Protein AF-A0A812M7E2-F1 (afdb_monomer_lite)

Sequence (331 aa):
MSLHLSHVETQNEASLGILTPNSAGDFRTLPTSAWYRLYQRFKPTLLSQSLPHMSNAGNVPHADFDACDFRILPTNAWHCLYQRFKPTLLSQSLPSTSTAGNVQVNVPNADFQACDFRTLPASAWRRLHQAFPEASPHERVPAAPPSFPLRPAPHELEERRESEEETEEETDDEVEQHAHPELGLRRSSQPTDPWRPLLHWLCLVIEDRLKAPLPPAQERQVRGLLPTGGLVSEKLSVNDLSDGRLLCALMVSVRPDLLPKANAVSLGRVAQFLKACAALGISKVSLFTPPDLLPEPSNPTAVLRCLQALAAVLQVSNGWTGPRLEGASRK

pLDDT: mean 70.96, std 23.47, range [29.8, 98.62]

Structure (mmCIF, N/CA/C/O backbone):
data_AF-A0A812M7E2-F1
#
_entry.id   AF-A0A812M7E2-F1
#
loop_
_atom_site.group_PDB
_atom_site.id
_atom_site.type_symbol
_atom_site.label_atom_id
_atom_site.label_alt_id
_atom_site.label_comp_id
_atom_site.label_asym_id
_atom_site.label_entity_id
_atom_site.label_seq_id
_atom_site.pdbx_PDB_ins_code
_atom_site.Cartn_x
_atom_site.Cartn_y
_atom_site.Cartn_z
_atom_site.occupancy
_atom_site.B_iso_or_equiv
_atom_site.auth_seq_id
_atom_site.auth_comp_id
_atom_site.auth_asym_id
_atom_site.auth_atom_id
_atom_site.pdbx_PDB_model_num
ATOM 1 N N . MET A 1 1 ? 38.598 21.344 -62.970 1.00 42.09 1 MET A N 1
ATOM 2 C CA . MET A 1 1 ? 39.170 21.559 -61.626 1.00 42.09 1 MET A CA 1
ATOM 3 C C . MET A 1 1 ? 38.070 21.294 -60.614 1.00 42.09 1 MET A C 1
ATOM 5 O O . MET A 1 1 ? 37.303 22.194 -60.312 1.00 42.09 1 MET A O 1
ATOM 9 N N . SER A 1 2 ? 37.948 20.043 -60.173 1.00 36.25 2 SER A N 1
ATOM 10 C CA . SER A 1 2 ? 36.967 19.611 -59.173 1.00 36.25 2 SER A CA 1
ATOM 11 C C . SER A 1 2 ? 37.742 18.896 -58.077 1.00 36.25 2 SER A C 1
ATOM 13 O O . SER A 1 2 ? 38.392 17.890 -58.351 1.00 36.25 2 SER A O 1
ATOM 15 N N . LEU A 1 3 ? 37.741 19.461 -56.872 1.00 47.97 3 LEU A N 1
ATOM 16 C CA . LEU A 1 3 ? 38.408 18.886 -55.708 1.00 47.97 3 LEU A CA 1
ATOM 17 C C . LEU A 1 3 ? 37.413 17.992 -54.963 1.00 47.97 3 LEU A C 1
ATOM 19 O O . LEU A 1 3 ? 36.396 18.460 -54.460 1.00 47.97 3 LEU A O 1
ATOM 23 N N . HIS A 1 4 ? 37.718 16.697 -54.932 1.00 43.69 4 HIS A N 1
ATOM 24 C CA . HIS A 1 4 ? 37.130 15.710 -54.032 1.00 43.69 4 HIS A CA 1
ATOM 25 C C . HIS A 1 4 ? 37.759 15.886 -52.641 1.00 43.69 4 HIS A C 1
ATOM 27 O O . HIS A 1 4 ? 38.969 15.721 -52.498 1.00 43.69 4 HIS A O 1
ATOM 33 N N . LEU A 1 5 ? 36.949 16.195 -51.625 1.00 44.00 5 LEU A N 1
ATOM 34 C CA . LEU A 1 5 ? 37.323 16.038 -50.219 1.00 44.00 5 LEU A CA 1
ATOM 35 C C . LEU A 1 5 ? 36.564 14.839 -49.646 1.00 44.00 5 LEU A C 1
ATOM 37 O O . LEU A 1 5 ? 35.366 14.905 -49.387 1.00 44.00 5 LEU A O 1
ATOM 41 N N . SER A 1 6 ? 37.284 13.739 -49.464 1.00 43.94 6 SER A N 1
ATOM 42 C CA . SER A 1 6 ? 36.871 12.570 -48.694 1.00 43.94 6 SER A CA 1
ATOM 43 C C . SER A 1 6 ? 37.058 12.845 -47.200 1.00 43.94 6 SER A C 1
ATOM 45 O O . SER A 1 6 ? 38.180 13.077 -46.749 1.00 43.94 6 SER A O 1
ATOM 47 N N . HIS A 1 7 ? 35.963 12.818 -46.441 1.00 38.47 7 HIS A N 1
ATOM 48 C CA . HIS A 1 7 ? 35.969 12.848 -44.981 1.00 38.47 7 HIS A CA 1
ATOM 49 C C . HIS A 1 7 ? 36.179 11.414 -44.469 1.00 38.47 7 HIS A C 1
ATOM 51 O O . HIS A 1 7 ? 35.391 10.524 -44.782 1.00 38.47 7 HIS A O 1
ATOM 57 N N . VAL A 1 8 ? 37.273 11.186 -43.741 1.00 43.38 8 VAL A N 1
ATOM 58 C CA . VAL A 1 8 ? 37.574 9.934 -43.036 1.00 43.38 8 VAL A CA 1
ATOM 59 C C . VAL A 1 8 ? 37.269 10.171 -41.564 1.00 43.38 8 VAL A C 1
ATOM 61 O O . VAL A 1 8 ? 37.912 10.996 -40.920 1.00 43.38 8 VAL A O 1
ATOM 64 N N . GLU A 1 9 ? 36.271 9.461 -41.054 1.00 33.59 9 GLU A N 1
ATOM 65 C CA . GLU A 1 9 ? 35.850 9.486 -39.658 1.00 33.59 9 GLU A CA 1
ATOM 66 C C . GLU A 1 9 ? 36.476 8.277 -38.947 1.00 33.59 9 GLU A C 1
ATOM 68 O O . GLU A 1 9 ? 36.073 7.133 -39.152 1.00 33.59 9 GLU A O 1
ATOM 73 N N . THR A 1 10 ? 37.524 8.514 -38.155 1.00 38.28 10 THR A N 1
ATOM 74 C CA . THR A 1 10 ? 38.133 7.503 -37.279 1.00 38.28 10 THR A CA 1
ATOM 75 C C . THR A 1 10 ? 37.586 7.637 -35.863 1.00 38.28 10 THR A C 1
ATOM 77 O O . THR A 1 10 ? 37.855 8.619 -35.173 1.00 38.28 10 THR A O 1
ATOM 80 N N . GLN A 1 11 ? 36.837 6.618 -35.440 1.00 38.38 11 GLN A N 1
ATOM 81 C CA . GLN A 1 11 ? 36.498 6.327 -34.047 1.00 38.38 11 GLN A CA 1
ATOM 82 C C . GLN A 1 11 ? 37.700 5.765 -33.263 1.00 38.38 11 GLN A C 1
ATOM 84 O O . GLN A 1 11 ? 38.613 5.183 -33.844 1.00 38.38 11 GLN A O 1
ATOM 89 N N . ASN A 1 12 ? 37.559 5.834 -31.933 1.00 36.25 12 ASN A N 1
ATOM 90 C CA . ASN A 1 12 ? 38.292 5.159 -30.851 1.00 36.25 12 ASN A CA 1
ATOM 91 C C . ASN A 1 12 ? 39.515 5.865 -30.251 1.00 36.25 12 ASN A C 1
ATOM 93 O O . ASN A 1 12 ? 40.652 5.527 -30.555 1.00 36.25 12 ASN A O 1
ATOM 97 N N . GLU A 1 13 ? 39.258 6.662 -29.209 1.00 29.80 13 GLU A N 1
ATOM 98 C CA . GLU A 1 13 ? 40.088 6.633 -28.002 1.00 29.80 13 GLU A CA 1
ATOM 99 C C . GLU A 1 13 ? 39.208 6.471 -26.754 1.00 29.80 13 GLU A C 1
ATOM 101 O O . GLU A 1 13 ? 38.321 7.273 -26.458 1.00 29.80 13 GLU A O 1
ATOM 106 N N . ALA A 1 14 ? 39.447 5.379 -26.029 1.00 33.00 14 ALA A N 1
ATOM 107 C CA . ALA A 1 14 ? 38.869 5.109 -24.726 1.00 33.00 14 ALA A CA 1
ATOM 108 C C . ALA A 1 14 ? 39.622 5.930 -23.671 1.00 33.00 14 ALA A C 1
ATOM 110 O O . ALA A 1 14 ? 40.741 5.593 -23.284 1.00 33.00 14 ALA A O 1
ATOM 111 N N . SER A 1 15 ? 38.995 6.999 -23.182 1.00 32.19 15 SER A N 1
ATOM 112 C CA . SER A 1 15 ? 39.504 7.792 -22.063 1.00 32.19 15 SER A CA 1
ATOM 113 C C . SER A 1 15 ? 39.553 6.958 -20.779 1.00 32.19 15 SER A C 1
ATOM 115 O O . SER A 1 15 ? 38.545 6.747 -20.101 1.00 32.19 15 SER A O 1
ATOM 117 N N . LEU A 1 16 ? 40.754 6.502 -20.418 1.00 33.97 16 LEU A N 1
ATOM 118 C CA . LEU A 1 16 ? 41.087 6.032 -19.076 1.00 33.97 16 LEU A CA 1
ATOM 119 C C . LEU A 1 16 ? 40.966 7.210 -18.100 1.00 33.97 16 LEU A C 1
ATOM 121 O O . LEU A 1 16 ? 41.860 8.046 -17.984 1.00 33.97 16 LEU A O 1
ATOM 125 N N . GLY A 1 17 ? 39.837 7.278 -17.395 1.00 34.56 17 GLY A N 1
ATOM 126 C CA . GLY A 1 17 ? 39.627 8.222 -16.303 1.00 34.56 17 GLY A CA 1
ATOM 127 C C . GLY A 1 17 ? 40.612 7.964 -15.164 1.00 34.56 17 GLY A C 1
ATOM 128 O O . GLY A 1 17 ? 40.446 7.025 -14.384 1.00 34.56 17 GLY A O 1
ATOM 129 N N . ILE A 1 18 ? 41.635 8.810 -15.067 1.00 34.47 18 ILE A N 1
ATOM 130 C CA . ILE A 1 18 ? 42.515 8.918 -13.903 1.00 34.47 18 ILE A CA 1
ATOM 131 C C . ILE A 1 18 ? 41.656 9.389 -12.722 1.00 34.47 18 ILE A C 1
ATOM 133 O O . ILE A 1 18 ? 41.058 10.464 -12.764 1.00 34.47 18 ILE A O 1
ATOM 137 N N . LEU A 1 19 ? 41.578 8.570 -11.669 1.00 35.12 19 LEU A N 1
ATOM 138 C CA . LEU A 1 19 ? 40.920 8.923 -10.411 1.00 35.12 19 LEU A CA 1
ATOM 139 C C . LEU A 1 19 ? 41.613 10.154 -9.816 1.00 35.12 19 LEU A C 1
ATOM 141 O O . LEU A 1 19 ? 42.790 10.104 -9.459 1.00 35.12 19 LEU A O 1
ATOM 145 N N . THR A 1 20 ? 40.885 11.262 -9.699 1.00 35.22 20 THR A N 1
ATOM 146 C CA . THR A 1 20 ? 41.383 12.442 -8.995 1.00 35.22 20 THR A CA 1
ATOM 147 C C . THR A 1 20 ? 41.458 12.144 -7.487 1.00 35.22 20 THR A C 1
ATOM 149 O O . THR A 1 20 ? 40.574 11.490 -6.927 1.00 35.22 20 THR A O 1
ATOM 152 N N . PRO A 1 21 ? 42.504 12.605 -6.778 1.00 35.72 21 PRO A N 1
ATOM 153 C CA . PRO A 1 21 ? 42.782 12.206 -5.392 1.00 35.72 21 PRO A CA 1
ATOM 154 C C . PRO A 1 21 ? 41.802 12.749 -4.329 1.00 35.72 21 PRO A C 1
ATOM 156 O O . PRO A 1 21 ? 42.011 12.504 -3.140 1.00 35.72 21 PRO A O 1
ATOM 159 N N . ASN A 1 22 ? 40.723 13.434 -4.729 1.00 37.19 22 ASN A N 1
ATOM 160 C CA . ASN A 1 22 ? 39.750 14.061 -3.824 1.00 37.19 22 ASN A CA 1
ATOM 161 C C . ASN A 1 22 ? 38.440 13.270 -3.633 1.00 37.19 22 ASN A C 1
ATOM 163 O O . ASN A 1 22 ? 37.588 13.690 -2.855 1.00 37.19 22 ASN A O 1
ATOM 167 N N . SER A 1 23 ? 38.280 12.105 -4.266 1.00 43.53 23 SER A N 1
ATOM 168 C CA . SER A 1 23 ? 37.087 11.247 -4.136 1.00 43.53 23 SER A CA 1
ATOM 169 C C . SER A 1 23 ? 37.250 10.144 -3.081 1.00 43.53 23 SER A C 1
ATOM 171 O O . SER A 1 23 ? 36.901 8.991 -3.316 1.00 43.53 23 SER A O 1
ATOM 173 N N . ALA A 1 24 ? 37.810 10.455 -1.911 1.00 42.97 24 ALA A N 1
ATOM 174 C CA . ALA A 1 24 ? 37.866 9.500 -0.802 1.00 42.97 24 ALA A CA 1
ATOM 175 C C . ALA A 1 24 ? 36.554 9.549 0.003 1.00 42.97 24 ALA A C 1
ATOM 177 O O . ALA A 1 24 ? 36.528 10.039 1.129 1.00 42.97 24 ALA A O 1
ATOM 178 N N . GLY A 1 25 ? 35.451 9.106 -0.605 1.00 50.78 25 GLY A N 1
ATOM 179 C CA . GLY A 1 25 ? 34.112 9.169 -0.019 1.00 50.78 25 GLY A CA 1
ATOM 180 C C . GLY A 1 25 ? 33.317 7.893 -0.275 1.00 50.78 25 GLY A C 1
ATOM 181 O O . GLY A 1 25 ? 33.297 7.418 -1.398 1.00 50.78 25 GLY A O 1
ATOM 182 N N . ASP A 1 26 ? 32.707 7.375 0.795 1.00 54.00 26 ASP A N 1
ATOM 183 C CA . ASP A 1 26 ? 31.630 6.372 0.881 1.00 54.00 26 ASP A CA 1
ATOM 184 C C . ASP A 1 26 ? 31.613 5.237 -0.172 1.00 54.00 26 ASP A C 1
ATOM 186 O O . ASP A 1 26 ? 31.327 5.441 -1.345 1.00 54.00 26 ASP A O 1
ATOM 190 N N . PHE A 1 27 ? 31.762 3.982 0.271 1.00 51.59 27 PHE A N 1
ATOM 191 C CA . PHE A 1 27 ? 31.599 2.785 -0.574 1.00 51.59 27 PHE A CA 1
ATOM 192 C C . PHE A 1 27 ? 30.285 2.754 -1.368 1.00 51.59 27 PHE A C 1
ATOM 194 O O . PHE A 1 27 ? 30.199 2.078 -2.392 1.00 51.59 27 PHE A O 1
ATOM 201 N N . ARG A 1 28 ? 29.251 3.463 -0.903 1.00 52.81 28 ARG A N 1
ATOM 202 C CA . ARG A 1 28 ? 27.956 3.559 -1.585 1.00 52.81 28 ARG A CA 1
ATOM 203 C C . ARG A 1 28 ? 28.005 4.384 -2.867 1.00 52.81 28 ARG A C 1
ATOM 205 O O . ARG A 1 28 ? 27.116 4.207 -3.695 1.00 52.81 28 ARG A O 1
ATOM 212 N N . THR A 1 29 ? 29.000 5.255 -3.028 1.00 59.00 29 THR A N 1
ATOM 213 C CA . THR A 1 29 ? 29.169 6.105 -4.216 1.00 59.00 29 THR A CA 1
ATOM 214 C C . THR A 1 29 ? 30.170 5.525 -5.213 1.00 59.00 29 THR A C 1
ATOM 216 O O . THR A 1 29 ? 30.349 6.090 -6.292 1.00 59.00 29 THR A O 1
ATOM 219 N N . LEU A 1 30 ? 30.798 4.383 -4.895 1.00 61.72 30 LEU A N 1
ATOM 220 C CA . LEU A 1 30 ? 31.668 3.700 -5.842 1.00 61.72 30 LEU A CA 1
ATOM 221 C C . LEU A 1 30 ? 30.859 3.258 -7.070 1.00 61.72 30 LEU A C 1
ATOM 223 O O . LEU A 1 30 ? 29.831 2.591 -6.919 1.00 61.72 30 LEU A O 1
ATOM 227 N N . PRO A 1 31 ? 31.331 3.562 -8.290 1.00 69.94 31 PRO A N 1
ATOM 228 C CA . PRO A 1 31 ? 30.729 3.010 -9.491 1.00 69.94 31 PRO A CA 1
ATOM 229 C C . PRO A 1 31 ? 30.859 1.480 -9.489 1.00 69.94 31 PRO A C 1
ATOM 231 O O . PRO A 1 31 ? 31.849 0.921 -9.004 1.00 69.94 31 PRO A O 1
ATOM 234 N N . THR A 1 32 ? 29.872 0.798 -10.073 1.00 63.97 32 THR A N 1
ATOM 235 C CA . THR A 1 32 ? 29.747 -0.672 -10.085 1.00 63.97 32 THR A CA 1
ATOM 236 C C . THR A 1 32 ? 31.025 -1.383 -10.544 1.00 63.97 32 THR A C 1
ATOM 238 O O . THR A 1 32 ? 31.377 -2.432 -10.012 1.00 63.97 32 THR A O 1
ATOM 241 N N . SER A 1 33 ? 31.775 -0.799 -11.482 1.00 61.16 33 SER A N 1
ATOM 242 C CA . SER A 1 33 ? 33.041 -1.349 -11.983 1.00 61.16 33 SER A CA 1
ATOM 243 C C . SER A 1 33 ? 34.177 -1.316 -10.950 1.00 61.16 33 SER A C 1
ATOM 245 O O . SER A 1 33 ? 34.919 -2.291 -10.825 1.00 61.16 33 SER A O 1
ATOM 247 N N . ALA A 1 34 ? 34.308 -0.232 -10.178 1.00 68.44 34 ALA A N 1
ATOM 248 C CA . ALA A 1 34 ? 35.281 -0.135 -9.087 1.00 68.44 34 ALA A CA 1
ATOM 249 C C . ALA A 1 34 ? 34.933 -1.114 -7.958 1.00 68.44 34 ALA A C 1
ATOM 251 O O . ALA A 1 34 ? 35.814 -1.769 -7.398 1.00 68.44 34 ALA A O 1
ATOM 252 N N . TRP A 1 35 ? 33.636 -1.272 -7.689 1.00 76.25 35 TRP A N 1
ATOM 253 C CA . TRP A 1 35 ? 33.133 -2.248 -6.732 1.00 76.25 35 TRP A CA 1
ATOM 254 C C . TRP A 1 35 ? 33.410 -3.689 -7.171 1.00 76.25 35 TRP A C 1
ATOM 256 O O . TRP A 1 35 ? 33.935 -4.476 -6.390 1.00 76.25 35 TRP A O 1
ATOM 266 N N . TYR A 1 36 ? 33.144 -4.029 -8.435 1.00 66.31 36 TYR A N 1
ATOM 267 C CA . TYR A 1 36 ? 33.399 -5.365 -8.980 1.00 66.31 36 TYR A CA 1
ATOM 268 C C . TYR A 1 36 ? 34.883 -5.747 -8.905 1.00 66.31 36 TYR A C 1
ATOM 270 O O . TYR A 1 36 ? 35.215 -6.874 -8.546 1.00 66.31 36 TYR A O 1
ATOM 278 N N . ARG A 1 37 ? 35.793 -4.797 -9.162 1.00 68.69 37 ARG A N 1
ATOM 279 C CA . ARG A 1 37 ? 37.242 -5.009 -9.000 1.00 68.69 37 ARG A CA 1
ATOM 280 C C . ARG A 1 37 ? 37.629 -5.285 -7.547 1.00 68.69 37 ARG A C 1
ATOM 282 O O . ARG A 1 37 ? 38.443 -6.170 -7.296 1.00 68.69 37 ARG A O 1
ATOM 289 N N . LEU A 1 38 ? 37.039 -4.558 -6.594 1.00 69.44 38 LEU A N 1
ATOM 290 C CA . LEU A 1 38 ? 37.227 -4.827 -5.166 1.00 69.44 38 LEU A CA 1
ATOM 291 C C . LEU A 1 38 ? 36.689 -6.215 -4.801 1.00 69.44 38 LEU A C 1
ATOM 293 O O . LEU A 1 38 ? 37.421 -7.008 -4.220 1.00 69.44 38 LEU A O 1
ATOM 297 N N . TYR A 1 39 ? 35.460 -6.540 -5.204 1.00 70.44 39 TYR A N 1
ATOM 298 C CA . TYR A 1 39 ? 34.824 -7.836 -4.962 1.00 70.44 39 TYR A CA 1
ATOM 299 C C . TYR A 1 39 ? 35.659 -9.008 -5.491 1.00 70.44 39 TYR A C 1
ATOM 301 O O . TYR A 1 39 ? 35.960 -9.935 -4.741 1.00 70.44 39 TYR A O 1
ATOM 309 N N . GLN A 1 40 ? 36.101 -8.942 -6.750 1.00 70.50 40 GLN A N 1
ATOM 310 C CA . GLN A 1 40 ? 36.924 -9.985 -7.369 1.00 70.50 40 GLN A CA 1
ATOM 311 C C . GLN A 1 40 ? 38.250 -10.200 -6.635 1.00 70.50 40 GLN A C 1
ATOM 313 O O . GLN A 1 40 ? 38.748 -11.320 -6.573 1.00 70.50 40 GLN A O 1
ATOM 318 N N . ARG A 1 41 ? 38.793 -9.154 -6.003 1.00 65.88 41 ARG A N 1
ATOM 319 C CA . ARG A 1 41 ? 40.002 -9.260 -5.180 1.00 65.88 41 ARG A CA 1
ATOM 320 C C . ARG A 1 41 ? 39.758 -9.995 -3.855 1.00 65.88 41 ARG A C 1
ATOM 322 O O . ARG A 1 41 ? 40.680 -10.612 -3.334 1.00 65.88 41 ARG A O 1
ATOM 329 N N . PHE A 1 42 ? 38.536 -9.959 -3.319 1.00 65.88 42 PHE A N 1
ATOM 330 C CA . PHE A 1 42 ? 38.161 -10.649 -2.075 1.00 65.88 42 PHE A CA 1
ATOM 331 C C . PHE A 1 42 ? 37.542 -12.035 -2.299 1.00 65.88 42 PHE A C 1
ATOM 333 O O . PHE A 1 42 ? 37.593 -12.869 -1.392 1.00 65.88 42 PHE A O 1
ATOM 340 N N . LYS A 1 43 ? 36.998 -12.307 -3.494 1.00 65.94 43 LYS A N 1
ATOM 341 C CA . LYS A 1 43 ? 36.338 -13.573 -3.849 1.00 65.94 43 LYS A CA 1
ATOM 342 C C . LYS A 1 43 ? 37.184 -14.823 -3.522 1.00 65.94 43 LYS A C 1
ATOM 344 O O . LYS A 1 43 ? 36.648 -15.717 -2.870 1.00 65.94 43 LYS A O 1
ATOM 349 N N . PRO A 1 44 ? 38.493 -14.899 -3.836 1.00 64.12 44 PRO A N 1
ATOM 350 C CA . PRO A 1 44 ? 39.299 -16.087 -3.534 1.00 64.12 44 PRO A CA 1
ATOM 351 C C . PRO A 1 44 ? 39.449 -16.349 -2.031 1.00 64.12 44 PRO A C 1
ATOM 353 O O . PRO A 1 44 ? 39.395 -17.495 -1.591 1.00 64.12 44 PRO A O 1
ATOM 356 N N . THR A 1 45 ? 39.577 -15.297 -1.219 1.00 58.38 45 THR A N 1
ATOM 357 C CA . THR A 1 45 ? 39.702 -15.396 0.248 1.00 58.38 45 THR A CA 1
ATOM 358 C C . THR A 1 45 ? 38.388 -15.814 0.908 1.00 58.38 45 THR A C 1
ATOM 360 O O . THR A 1 45 ? 38.399 -16.462 1.952 1.00 58.38 45 THR A O 1
ATOM 363 N N . LEU A 1 46 ? 37.256 -15.453 0.296 1.00 58.66 46 LEU A N 1
ATOM 364 C CA . LEU A 1 46 ? 35.922 -15.858 0.742 1.00 58.66 46 LEU A CA 1
ATOM 365 C C . LEU A 1 46 ? 35.609 -17.313 0.376 1.00 58.66 46 LEU A C 1
ATOM 367 O O . LEU A 1 46 ? 34.962 -17.999 1.159 1.00 58.66 46 LEU A O 1
ATOM 371 N N . LEU A 1 47 ? 36.086 -17.786 -0.780 1.00 56.22 47 LEU A N 1
ATOM 372 C CA . LEU A 1 47 ? 35.840 -19.149 -1.265 1.00 56.22 47 LEU A CA 1
ATOM 373 C C . LEU A 1 47 ? 36.794 -20.200 -0.679 1.00 56.22 47 LEU A C 1
ATOM 375 O O . LEU A 1 47 ? 36.432 -21.365 -0.571 1.00 56.22 47 LEU A O 1
ATOM 379 N N . SER A 1 48 ? 38.011 -19.810 -0.295 1.00 48.88 48 SER A N 1
ATOM 380 C CA . SER A 1 48 ? 39.054 -20.741 0.171 1.00 48.88 48 SER A CA 1
ATOM 381 C C . SER A 1 48 ? 38.952 -21.137 1.646 1.00 48.88 48 SER A C 1
ATOM 383 O O . SER A 1 48 ? 39.764 -21.931 2.118 1.00 48.88 48 SER A O 1
ATOM 385 N N . GLN A 1 49 ? 37.984 -20.610 2.400 1.00 46.56 49 GLN A N 1
ATOM 386 C CA . GLN A 1 49 ? 37.857 -20.915 3.823 1.00 46.56 49 GLN A CA 1
ATOM 387 C C . GLN A 1 49 ? 36.433 -21.320 4.177 1.00 46.56 49 GLN A C 1
ATOM 389 O O . GLN A 1 49 ? 35.493 -20.548 4.002 1.00 46.56 49 GLN A O 1
ATOM 394 N N . SER A 1 50 ? 36.290 -22.523 4.738 1.00 43.91 50 SER A N 1
ATOM 395 C CA . SER A 1 50 ? 35.053 -22.962 5.373 1.00 43.91 50 SER A CA 1
ATOM 396 C C . SER A 1 50 ? 34.708 -21.980 6.493 1.00 43.91 50 SER A C 1
ATOM 398 O O . SER A 1 50 ? 35.374 -21.952 7.532 1.00 43.91 50 SER A O 1
ATOM 400 N N . LEU A 1 51 ? 33.693 -21.143 6.274 1.00 44.16 51 LEU A N 1
ATOM 401 C CA . LEU A 1 51 ? 33.083 -20.348 7.336 1.00 44.16 51 LEU A CA 1
ATOM 402 C C . LEU A 1 51 ? 32.749 -21.290 8.508 1.00 44.16 51 LEU A C 1
ATOM 404 O O . LEU A 1 51 ? 32.225 -22.381 8.262 1.00 44.16 51 LEU A O 1
ATOM 408 N N . PRO A 1 52 ? 33.055 -20.922 9.767 1.00 39.97 52 PRO A N 1
ATOM 409 C CA . PRO A 1 52 ? 32.697 -21.755 10.905 1.00 39.97 52 PRO A CA 1
ATOM 410 C C . PRO A 1 52 ? 31.194 -22.032 10.860 1.00 39.97 52 PRO A C 1
ATOM 412 O O . PRO A 1 52 ? 30.390 -21.112 10.707 1.00 39.97 52 PRO A O 1
ATOM 415 N N . HIS A 1 53 ? 30.841 -23.316 10.942 1.00 40.78 53 HIS A N 1
ATOM 416 C CA . HIS A 1 53 ? 29.475 -23.815 10.861 1.00 40.78 53 HIS A CA 1
ATOM 417 C C . HIS A 1 53 ? 28.604 -23.096 11.904 1.00 40.78 53 HIS A C 1
ATOM 419 O O . HIS A 1 53 ? 28.678 -23.388 13.098 1.00 40.78 53 HIS A O 1
ATOM 425 N N . MET A 1 54 ? 27.809 -22.115 11.461 1.00 37.09 54 MET A N 1
ATOM 426 C CA . MET A 1 54 ? 26.875 -21.356 12.298 1.00 37.09 54 MET A CA 1
ATOM 427 C C . MET A 1 54 ? 25.672 -22.243 12.641 1.00 37.09 54 MET A C 1
ATOM 429 O O . MET A 1 54 ? 24.565 -22.057 12.148 1.00 37.09 54 MET A O 1
ATOM 433 N N . SER A 1 55 ? 25.901 -23.237 13.490 1.00 37.56 55 SER A N 1
ATOM 434 C CA . SER A 1 55 ? 24.901 -24.177 13.995 1.00 37.56 55 SER A CA 1
ATOM 435 C C . SER A 1 55 ? 24.146 -23.579 15.186 1.00 37.56 55 SER A C 1
ATOM 437 O O . SER A 1 55 ? 24.142 -24.148 16.268 1.00 37.56 55 SER A O 1
ATOM 439 N N . ASN A 1 56 ? 23.537 -22.395 15.025 1.00 37.09 56 ASN A N 1
ATOM 440 C CA . ASN A 1 56 ? 22.498 -21.945 15.966 1.00 37.09 56 ASN A CA 1
ATOM 441 C C . ASN A 1 56 ? 21.600 -20.807 15.444 1.00 37.09 56 ASN A C 1
ATOM 443 O O . ASN A 1 56 ? 21.311 -19.840 16.148 1.00 37.09 56 ASN A O 1
ATOM 447 N N . ALA A 1 57 ? 21.149 -20.902 14.196 1.00 36.94 57 ALA A N 1
ATOM 448 C CA . ALA A 1 57 ? 20.028 -20.105 13.709 1.00 36.94 57 ALA A CA 1
ATOM 449 C C . ALA A 1 57 ? 19.124 -21.032 12.896 1.00 36.94 57 ALA A C 1
ATOM 451 O O . ALA A 1 57 ? 19.578 -21.658 11.942 1.00 36.94 57 ALA A O 1
ATOM 452 N N . GLY A 1 58 ? 17.873 -21.185 13.332 1.00 34.91 58 GLY A N 1
ATOM 453 C CA . GLY A 1 58 ? 16.921 -22.109 12.722 1.00 34.91 58 GLY A CA 1
ATOM 454 C C . GLY A 1 58 ? 16.789 -21.905 11.210 1.00 34.91 58 GLY A C 1
ATOM 455 O O . GLY A 1 58 ? 16.744 -20.769 10.746 1.00 34.91 58 GLY A O 1
ATOM 456 N N . ASN A 1 59 ? 16.745 -23.028 10.485 1.00 38.94 59 ASN A N 1
ATOM 457 C CA . ASN A 1 59 ? 16.380 -23.199 9.073 1.00 38.94 59 ASN A CA 1
ATOM 458 C C . ASN A 1 59 ? 16.381 -21.921 8.217 1.00 38.94 59 ASN A C 1
ATOM 460 O O . ASN A 1 59 ? 15.331 -21.351 7.914 1.00 38.94 59 ASN A O 1
ATOM 464 N N . VAL A 1 60 ? 17.565 -21.530 7.749 1.00 36.09 60 VAL A N 1
ATOM 465 C CA . VAL A 1 60 ? 17.701 -20.704 6.545 1.00 36.09 60 VAL A CA 1
ATOM 466 C C . VAL A 1 60 ? 18.127 -21.647 5.416 1.00 36.09 60 VAL A C 1
ATOM 468 O O . VAL A 1 60 ? 19.160 -22.302 5.560 1.00 36.09 60 VAL A O 1
ATOM 471 N N . PRO A 1 61 ? 17.346 -21.789 4.327 1.00 34.56 61 PRO A N 1
ATOM 472 C CA . PRO A 1 61 ? 17.741 -22.638 3.212 1.00 34.56 61 PRO A CA 1
ATOM 473 C C . PRO A 1 61 ? 19.021 -22.095 2.568 1.00 34.56 61 PRO A C 1
ATOM 475 O O . PRO A 1 61 ? 19.224 -20.883 2.491 1.00 34.56 61 PRO A O 1
ATOM 478 N N . HIS A 1 62 ? 19.873 -23.025 2.139 1.00 34.34 62 HIS A N 1
ATOM 479 C CA . HIS A 1 62 ? 21.146 -22.808 1.458 1.00 34.34 62 HIS A CA 1
ATOM 480 C C . HIS A 1 62 ? 20.948 -21.847 0.270 1.00 34.34 62 HIS A C 1
ATOM 482 O O . HIS A 1 62 ? 20.435 -22.242 -0.772 1.00 34.34 62 HIS A O 1
ATOM 488 N N . ALA A 1 63 ? 21.284 -20.569 0.445 1.00 36.62 63 ALA A N 1
ATOM 489 C CA . ALA A 1 63 ? 21.311 -19.603 -0.645 1.00 36.62 63 ALA A CA 1
ATOM 490 C C . ALA A 1 63 ? 22.714 -19.615 -1.256 1.00 36.62 63 ALA A C 1
ATOM 492 O O . ALA A 1 63 ? 23.698 -19.423 -0.536 1.00 36.62 63 ALA A O 1
ATOM 493 N N . ASP A 1 64 ? 22.800 -19.842 -2.564 1.00 39.59 64 ASP A N 1
ATOM 494 C CA . ASP A 1 64 ? 24.028 -19.671 -3.333 1.00 39.59 64 ASP A CA 1
ATOM 495 C C . ASP A 1 64 ? 24.549 -18.238 -3.148 1.00 39.59 64 ASP A C 1
ATOM 497 O O . ASP A 1 64 ? 23.898 -17.251 -3.488 1.00 39.59 64 ASP A O 1
ATOM 501 N N . PHE A 1 65 ? 25.729 -18.122 -2.539 1.00 44.84 65 PHE A N 1
ATOM 502 C CA . PHE A 1 65 ? 26.311 -16.866 -2.051 1.00 44.84 65 PHE A CA 1
ATOM 503 C C . PHE A 1 65 ? 26.973 -16.013 -3.148 1.00 44.84 65 PHE A C 1
ATOM 505 O O . PHE A 1 65 ? 27.625 -15.009 -2.851 1.00 44.84 65 PHE A O 1
ATOM 512 N N . ASP A 1 66 ? 26.844 -16.399 -4.416 1.00 41.69 66 ASP A N 1
ATOM 513 C CA . ASP A 1 66 ? 27.780 -15.986 -5.466 1.00 41.69 66 ASP A CA 1
ATOM 514 C C . ASP A 1 66 ? 27.559 -14.572 -6.047 1.00 41.69 66 ASP A C 1
ATOM 516 O O . ASP A 1 66 ? 28.297 -14.160 -6.942 1.00 41.69 66 ASP A O 1
ATOM 520 N N . ALA A 1 67 ? 26.615 -13.775 -5.526 1.00 43.69 67 ALA A N 1
ATOM 521 C CA . ALA A 1 67 ? 26.410 -12.394 -5.994 1.00 43.69 67 ALA A CA 1
ATOM 522 C C . ALA A 1 67 ? 25.744 -11.428 -4.988 1.00 43.69 67 ALA A C 1
ATOM 524 O O . ALA A 1 67 ? 25.063 -10.484 -5.393 1.00 43.69 67 ALA A O 1
ATOM 525 N N . CYS A 1 68 ? 25.910 -11.615 -3.675 1.00 47.88 68 CYS A N 1
ATOM 526 C CA . CYS A 1 68 ? 25.330 -10.673 -2.710 1.00 47.88 68 CYS A CA 1
ATOM 527 C C . CYS A 1 68 ? 26.124 -9.356 -2.643 1.00 47.88 68 CYS A C 1
ATOM 529 O O . CYS A 1 68 ? 27.322 -9.333 -2.359 1.00 47.88 68 CYS A O 1
ATOM 531 N N . ASP A 1 69 ? 25.428 -8.238 -2.843 1.00 61.81 69 ASP A N 1
ATOM 532 C CA . ASP A 1 69 ? 25.934 -6.897 -2.567 1.00 61.81 69 ASP A CA 1
ATOM 533 C C . ASP A 1 69 ? 26.262 -6.765 -1.067 1.00 61.81 69 ASP A C 1
ATOM 535 O O . ASP A 1 69 ? 25.393 -6.877 -0.206 1.00 61.81 69 ASP A O 1
ATOM 539 N N . PHE A 1 70 ? 27.520 -6.507 -0.711 1.00 57.34 70 PHE A N 1
ATOM 540 C CA . PHE A 1 70 ? 27.940 -6.323 0.686 1.00 57.34 70 PHE A CA 1
ATOM 541 C C . PHE A 1 70 ? 27.135 -5.234 1.429 1.00 57.34 70 PHE A C 1
ATOM 543 O O . PHE A 1 70 ? 27.075 -5.232 2.662 1.00 57.34 70 PHE A O 1
ATOM 550 N N . ARG A 1 71 ? 26.458 -4.333 0.700 1.00 58.97 71 ARG A N 1
ATOM 551 C CA . ARG A 1 71 ? 25.548 -3.320 1.259 1.00 58.97 71 ARG A CA 1
ATOM 552 C C . ARG A 1 71 ? 24.301 -3.910 1.925 1.00 58.97 71 ARG A C 1
ATOM 554 O O . ARG A 1 71 ? 23.726 -3.233 2.774 1.00 58.97 71 ARG A O 1
ATOM 561 N N . ILE A 1 72 ? 23.907 -5.141 1.588 1.00 60.28 72 ILE A N 1
ATOM 562 C CA . ILE A 1 72 ? 22.735 -5.822 2.166 1.00 60.28 72 ILE A CA 1
ATOM 563 C C . ILE A 1 72 ? 23.091 -6.844 3.251 1.00 60.28 72 ILE A C 1
ATOM 565 O O . ILE A 1 72 ? 22.197 -7.514 3.768 1.00 60.28 72 ILE A O 1
ATOM 569 N N . LEU A 1 73 ? 24.370 -6.972 3.627 1.00 64.50 73 LEU A N 1
ATOM 570 C CA . LEU A 1 73 ? 24.744 -7.901 4.689 1.00 64.50 73 LEU A CA 1
ATOM 571 C C . LEU A 1 73 ? 24.088 -7.507 6.025 1.00 64.50 73 LEU A C 1
ATOM 573 O O . LEU A 1 73 ? 24.131 -6.333 6.413 1.00 64.50 73 LEU A O 1
ATOM 577 N N . PRO A 1 74 ? 23.527 -8.476 6.767 1.00 65.88 74 PRO A N 1
ATOM 578 C CA . PRO A 1 74 ? 23.030 -8.231 8.111 1.00 65.88 74 PRO A CA 1
ATOM 579 C C . PRO A 1 74 ? 24.182 -7.872 9.066 1.00 65.88 74 PRO A C 1
ATOM 581 O O . PRO A 1 74 ? 25.345 -8.219 8.844 1.00 65.88 74 PRO A O 1
ATOM 584 N N . THR A 1 75 ? 23.863 -7.169 10.156 1.00 64.94 75 THR A N 1
ATOM 585 C CA . THR A 1 75 ? 24.844 -6.615 11.111 1.00 64.94 75 THR A CA 1
ATOM 586 C C . THR A 1 75 ? 25.817 -7.660 11.667 1.00 64.94 75 THR A C 1
ATOM 588 O O . THR A 1 75 ? 26.990 -7.362 11.875 1.00 64.94 75 THR A O 1
ATOM 591 N N . ASN A 1 76 ? 25.363 -8.896 11.879 1.00 62.34 76 ASN A N 1
ATOM 592 C CA . ASN A 1 76 ? 26.199 -10.000 12.356 1.00 62.34 76 ASN A CA 1
ATOM 593 C C . ASN A 1 76 ? 27.247 -10.439 11.316 1.00 62.34 76 ASN A C 1
ATOM 595 O O . ASN A 1 76 ? 28.408 -10.613 11.675 1.00 62.34 76 ASN A O 1
ATOM 599 N N . ALA A 1 77 ? 26.876 -10.545 10.036 1.00 70.94 77 ALA A N 1
ATOM 600 C CA . ALA A 1 77 ? 27.812 -10.850 8.953 1.00 70.94 77 ALA A CA 1
ATOM 601 C C . ALA A 1 77 ? 28.872 -9.744 8.804 1.00 70.94 77 ALA A C 1
ATOM 603 O O . ALA A 1 77 ? 30.061 -10.033 8.654 1.00 70.94 77 ALA A O 1
ATOM 604 N N . TRP A 1 78 ? 28.458 -8.481 8.953 1.00 78.56 78 TRP A N 1
ATOM 605 C CA . TRP A 1 78 ? 29.377 -7.343 9.028 1.00 78.56 78 TRP A CA 1
ATOM 606 C C . TRP A 1 78 ? 30.331 -7.429 10.223 1.00 78.56 78 TRP A C 1
ATOM 608 O O . TRP A 1 78 ? 31.528 -7.195 10.069 1.00 78.56 78 TRP A O 1
ATOM 618 N N . HIS A 1 79 ? 29.829 -7.795 11.402 1.00 69.62 79 HIS A N 1
ATOM 619 C CA . HIS A 1 79 ? 30.648 -7.941 12.604 1.00 69.62 79 HIS A CA 1
ATOM 620 C C . HIS A 1 79 ? 31.683 -9.072 12.468 1.00 69.62 79 HIS A C 1
ATOM 622 O O . HIS A 1 79 ? 32.832 -8.899 12.869 1.00 69.62 79 HIS A O 1
ATOM 628 N N . CYS A 1 80 ? 31.322 -10.202 11.853 1.00 69.62 80 CYS A N 1
ATOM 629 C CA . CYS A 1 80 ? 32.260 -11.293 11.565 1.00 69.62 80 CYS A CA 1
ATOM 630 C C . CYS A 1 80 ? 33.382 -10.853 10.613 1.00 69.62 80 CYS A C 1
ATOM 632 O O . CYS A 1 80 ? 34.552 -11.141 10.867 1.00 69.62 80 CYS A O 1
ATOM 634 N N . LEU A 1 81 ? 33.040 -10.102 9.562 1.00 73.50 81 LEU A N 1
ATOM 635 C CA . LEU A 1 81 ? 34.020 -9.471 8.675 1.00 73.50 81 LEU A CA 1
ATOM 636 C C . LEU A 1 81 ? 34.933 -8.508 9.443 1.00 73.50 81 LEU A C 1
ATOM 638 O O . LEU A 1 81 ? 36.150 -8.592 9.321 1.00 73.50 81 LEU A O 1
ATOM 642 N N . TYR A 1 82 ? 34.364 -7.645 10.288 1.00 71.88 82 TYR A N 1
ATOM 643 C CA . TYR A 1 82 ? 35.104 -6.666 11.088 1.00 71.88 82 TYR A CA 1
ATOM 644 C C . TYR A 1 82 ? 36.110 -7.311 12.049 1.00 71.88 82 TYR A C 1
ATOM 646 O O . TYR A 1 82 ? 37.283 -6.936 12.066 1.00 71.88 82 TYR A O 1
ATOM 654 N N . GLN A 1 83 ? 35.676 -8.303 12.833 1.00 71.81 83 GLN A N 1
ATOM 655 C CA . GLN A 1 83 ? 36.533 -8.978 13.817 1.00 71.81 83 GLN A CA 1
ATOM 656 C C . GLN A 1 83 ? 37.754 -9.631 13.167 1.00 71.81 83 GLN A C 1
ATOM 658 O O . GLN A 1 83 ? 38.809 -9.715 13.789 1.00 71.81 83 GLN A O 1
ATOM 663 N N . ARG A 1 84 ? 37.643 -10.028 11.897 1.00 67.12 84 ARG A N 1
ATOM 664 C CA . ARG A 1 84 ? 38.747 -10.606 11.130 1.00 67.12 84 ARG A CA 1
ATOM 665 C C . ARG A 1 84 ? 39.830 -9.586 10.764 1.00 67.12 84 ARG A C 1
ATOM 667 O O . ARG A 1 84 ? 40.997 -9.953 10.695 1.00 67.12 84 ARG A O 1
ATOM 674 N N . PHE A 1 85 ? 39.468 -8.317 10.572 1.00 65.44 85 PHE A N 1
ATOM 675 C CA . PHE A 1 85 ? 40.419 -7.233 10.285 1.00 65.44 85 PHE A CA 1
ATOM 676 C C . PHE A 1 85 ? 40.935 -6.531 11.543 1.00 65.44 85 PHE A C 1
ATOM 678 O O . PHE A 1 85 ? 41.974 -5.873 11.500 1.00 65.44 85 PHE A O 1
ATOM 685 N N . LYS A 1 86 ? 40.242 -6.688 12.676 1.00 66.25 86 LYS A N 1
ATOM 686 C CA . LYS A 1 86 ? 40.601 -6.064 13.954 1.00 66.25 86 LYS A CA 1
ATOM 687 C C . LYS A 1 86 ? 42.062 -6.311 14.378 1.00 66.25 86 LYS A C 1
ATOM 689 O O . LYS A 1 86 ? 42.701 -5.338 14.769 1.00 66.25 86 LYS A O 1
ATOM 694 N N . PRO A 1 87 ? 42.644 -7.525 14.265 1.00 64.62 87 PRO A N 1
ATOM 695 C CA . PRO A 1 87 ? 44.041 -7.747 14.631 1.00 64.62 87 PRO A CA 1
ATOM 696 C C . PRO A 1 87 ? 44.999 -6.927 13.766 1.00 64.62 87 PRO A C 1
ATOM 698 O O . PRO A 1 87 ? 45.866 -6.257 14.311 1.00 64.62 87 PRO A O 1
ATOM 701 N N . THR A 1 88 ? 44.785 -6.896 12.444 1.00 60.16 88 THR A N 1
ATOM 702 C CA . THR A 1 88 ? 45.603 -6.127 11.489 1.00 60.16 88 THR A CA 1
ATOM 703 C C . THR A 1 88 ? 45.550 -4.627 11.770 1.00 60.16 88 THR A C 1
ATOM 705 O O . THR A 1 88 ? 46.565 -3.945 11.644 1.00 60.16 88 THR A O 1
ATOM 708 N N . LEU A 1 89 ? 44.384 -4.123 12.190 1.00 56.62 89 LEU A N 1
ATOM 709 C CA . LEU A 1 89 ? 44.198 -2.726 12.587 1.00 56.62 89 LEU A CA 1
ATOM 710 C C . LEU A 1 89 ? 44.912 -2.386 13.901 1.00 56.62 89 LEU A C 1
ATOM 712 O O . LEU A 1 89 ? 45.432 -1.284 14.034 1.00 56.62 89 LEU A O 1
ATOM 716 N N . LEU A 1 90 ? 44.954 -3.319 14.856 1.00 63.38 90 LEU A N 1
ATOM 717 C CA . LEU A 1 90 ? 45.586 -3.115 16.164 1.00 63.38 90 LEU A CA 1
ATOM 718 C C . LEU A 1 90 ? 47.111 -3.287 16.131 1.00 63.38 90 LEU A C 1
ATOM 720 O O . LEU A 1 90 ? 47.813 -2.638 16.899 1.00 63.38 90 LEU A O 1
ATOM 724 N N . SER A 1 91 ? 47.640 -4.129 15.241 1.00 50.59 91 SER A N 1
ATOM 725 C CA . SER A 1 91 ? 49.084 -4.375 15.113 1.00 50.59 91 SER A CA 1
ATOM 726 C C . SER A 1 91 ? 49.857 -3.265 14.387 1.00 50.59 91 SER A C 1
ATOM 728 O O . SER A 1 91 ? 51.084 -3.303 14.350 1.00 50.59 91 SER A O 1
ATOM 730 N N . GLN A 1 92 ? 49.175 -2.271 13.814 1.00 50.16 92 GLN A N 1
ATOM 731 C CA . GLN A 1 92 ? 49.824 -1.116 13.194 1.00 50.16 92 GLN A CA 1
ATOM 732 C C . GLN A 1 92 ? 49.914 0.032 14.204 1.00 50.16 92 GLN A C 1
ATOM 734 O O . GLN A 1 92 ? 49.044 0.900 14.263 1.00 50.16 92 GLN A O 1
ATOM 739 N N . SER A 1 93 ? 50.977 0.048 15.012 1.00 46.84 93 SER A N 1
ATOM 740 C CA . SER A 1 93 ? 51.308 1.214 15.835 1.00 46.84 93 SER A CA 1
ATOM 741 C C . SER A 1 93 ? 51.547 2.426 14.930 1.00 46.84 93 SER A C 1
ATOM 743 O O . SER A 1 93 ? 52.390 2.377 14.031 1.00 46.84 93 SER A O 1
ATOM 745 N N . LEU A 1 94 ? 50.812 3.515 15.166 1.00 42.34 94 LEU A N 1
ATOM 746 C CA . LEU A 1 94 ? 51.031 4.801 14.504 1.00 42.34 94 LEU A CA 1
ATOM 747 C C . LEU A 1 94 ? 52.501 5.225 14.679 1.00 42.34 94 LEU A C 1
ATOM 749 O O . LEU A 1 94 ? 52.962 5.297 15.818 1.00 42.34 94 LEU A O 1
ATOM 753 N N . PRO A 1 95 ? 53.249 5.545 13.607 1.00 44.25 95 PRO A N 1
ATOM 754 C CA . PRO A 1 95 ? 54.501 6.259 13.775 1.00 44.25 95 PRO A CA 1
ATOM 755 C C . PRO A 1 95 ? 54.173 7.646 14.333 1.00 44.25 95 PRO A C 1
ATOM 757 O O . PRO A 1 95 ? 53.491 8.440 13.682 1.00 44.25 95 PRO A O 1
ATOM 760 N N . SER A 1 96 ? 54.635 7.925 15.551 1.00 41.28 96 SER A N 1
ATOM 761 C CA . SER A 1 96 ? 54.598 9.258 16.145 1.00 41.28 96 SER A CA 1
ATOM 762 C C . SER A 1 96 ? 55.461 10.185 15.294 1.00 41.28 96 SER A C 1
ATOM 764 O O . SER A 1 96 ? 56.679 10.242 15.451 1.00 41.28 96 SER A O 1
ATOM 766 N N . THR A 1 97 ? 54.850 10.900 14.354 1.00 40.31 97 THR A N 1
ATOM 767 C CA . THR A 1 97 ? 55.526 11.981 13.641 1.00 40.31 97 THR A CA 1
ATOM 768 C C . THR A 1 97 ? 55.736 13.127 14.622 1.00 40.31 97 THR A C 1
ATOM 770 O O . THR A 1 97 ? 54.840 13.935 14.854 1.00 40.31 97 THR A O 1
ATOM 773 N N . SER A 1 98 ? 56.924 13.172 15.226 1.00 39.28 98 SER A N 1
ATOM 774 C CA . SER A 1 98 ? 57.457 14.370 15.866 1.00 39.28 98 SER A CA 1
ATOM 775 C C . SER A 1 98 ? 57.704 15.407 14.772 1.00 39.28 98 SER A C 1
ATOM 777 O O . SER A 1 98 ? 58.699 15.353 14.050 1.00 39.28 98 SER A O 1
ATOM 779 N N . THR A 1 99 ? 56.755 16.320 14.593 1.00 40.19 99 THR A N 1
ATOM 780 C CA . THR A 1 99 ? 56.971 17.559 13.850 1.00 40.19 99 THR A CA 1
ATOM 781 C C . THR A 1 99 ? 57.134 18.663 14.882 1.00 40.19 99 THR A C 1
ATOM 783 O O . THR A 1 99 ? 56.233 18.912 15.680 1.00 40.19 99 THR A O 1
ATOM 786 N N . ALA A 1 100 ? 58.313 19.282 14.901 1.00 49.31 100 ALA A N 1
ATOM 787 C CA . ALA A 1 100 ? 58.634 20.400 15.774 1.00 49.31 100 ALA A CA 1
ATOM 788 C C . ALA A 1 100 ? 57.663 21.565 15.514 1.00 49.31 100 ALA A C 1
ATOM 790 O O . ALA A 1 100 ? 57.712 22.214 14.473 1.00 49.31 100 ALA A O 1
ATOM 791 N N . GLY A 1 101 ? 56.763 21.799 16.465 1.00 42.59 101 GLY A N 1
ATOM 792 C CA . GLY A 1 101 ? 55.775 22.868 16.428 1.00 42.59 101 GLY A CA 1
ATOM 793 C C . GLY A 1 101 ? 54.890 22.786 17.664 1.00 42.59 101 GLY A C 1
ATOM 794 O O . GLY A 1 101 ? 53.978 21.971 17.733 1.00 42.59 101 GLY A O 1
ATOM 795 N N . ASN A 1 102 ? 55.216 23.600 18.664 1.00 47.31 102 ASN A N 1
ATOM 796 C CA . ASN A 1 102 ? 54.578 23.671 19.977 1.00 47.31 102 ASN A CA 1
ATOM 797 C C . ASN A 1 102 ? 53.079 24.026 19.877 1.00 47.31 102 ASN A C 1
ATOM 799 O O . ASN A 1 102 ? 52.726 25.199 19.901 1.00 47.31 102 ASN A O 1
ATOM 803 N N . VAL A 1 103 ? 52.195 23.027 19.810 1.00 42.53 103 VAL A N 1
ATOM 804 C CA . VAL A 1 103 ? 50.803 23.126 20.284 1.00 42.53 103 VAL A CA 1
ATOM 805 C C . VAL A 1 103 ? 50.403 21.767 20.863 1.00 42.53 103 VAL A C 1
ATOM 807 O O . VAL A 1 103 ? 50.095 20.826 20.134 1.00 42.53 103 VAL A O 1
ATOM 810 N N . GLN A 1 104 ? 50.416 21.654 22.192 1.00 33.97 104 GLN A N 1
ATOM 811 C CA . GLN A 1 104 ? 49.846 20.514 22.911 1.00 33.97 104 GLN A CA 1
ATOM 812 C C . GLN A 1 104 ? 48.317 20.565 22.789 1.00 33.97 104 GLN A C 1
ATOM 814 O O . GLN A 1 104 ? 47.640 21.225 23.574 1.00 33.97 104 GLN A O 1
ATOM 819 N N . VAL A 1 105 ? 47.756 19.862 21.804 1.00 38.88 105 VAL A N 1
ATOM 820 C CA . VAL A 1 105 ? 46.342 19.475 21.848 1.00 38.88 105 VAL A CA 1
ATOM 821 C C . VAL A 1 105 ? 46.278 18.125 22.546 1.00 38.88 105 VAL A C 1
ATOM 823 O O . VAL A 1 105 ? 46.705 17.105 22.009 1.00 38.88 105 VAL A O 1
ATOM 826 N N . ASN A 1 106 ? 45.787 18.142 23.780 1.00 32.22 106 ASN A N 1
ATOM 827 C CA . ASN A 1 106 ? 45.565 16.955 24.587 1.00 32.22 106 ASN A CA 1
ATOM 828 C C . ASN A 1 106 ? 44.385 16.173 23.979 1.00 32.22 106 ASN A C 1
ATOM 830 O O . ASN A 1 106 ? 43.228 16.505 24.229 1.00 32.22 106 ASN A O 1
ATOM 834 N N . VAL A 1 107 ? 44.662 15.194 23.114 1.00 35.81 107 VAL A N 1
ATOM 835 C CA . VAL A 1 107 ? 43.629 14.290 22.591 1.00 35.81 107 VAL A CA 1
ATOM 836 C C . VAL A 1 107 ? 43.477 13.153 23.605 1.00 35.81 107 VAL A C 1
ATOM 838 O O . VAL A 1 107 ? 44.441 12.413 23.809 1.00 35.81 107 VAL A O 1
ATOM 841 N N . PRO A 1 108 ? 42.322 13.009 24.281 1.00 35.09 108 PRO A N 1
ATOM 842 C CA . PRO A 1 108 ? 42.126 11.916 25.219 1.00 35.09 108 PRO A CA 1
ATOM 843 C C . PRO A 1 108 ? 42.237 10.581 24.482 1.00 35.09 108 PRO A C 1
ATOM 845 O O . PRO A 1 108 ? 41.754 10.429 23.359 1.00 35.09 108 PRO A O 1
ATOM 848 N N . ASN A 1 109 ? 42.903 9.634 25.139 1.00 38.03 109 ASN A N 1
ATOM 849 C CA . ASN A 1 109 ? 43.093 8.253 24.720 1.00 38.03 109 ASN A CA 1
ATOM 850 C C . ASN A 1 109 ? 41.718 7.589 24.528 1.00 38.03 109 ASN A C 1
ATOM 852 O O . ASN A 1 109 ? 41.124 7.083 25.476 1.00 38.03 109 ASN A O 1
ATOM 856 N N . ALA A 1 110 ? 41.163 7.697 23.321 1.00 36.16 110 ALA A N 1
ATOM 857 C CA . ALA A 1 110 ? 39.898 7.084 22.967 1.00 36.16 110 ALA A CA 1
ATOM 858 C C . ALA A 1 110 ? 40.161 5.615 22.643 1.00 36.16 110 ALA A C 1
ATOM 860 O O . ALA A 1 110 ? 40.766 5.288 21.619 1.00 36.16 110 ALA A O 1
ATOM 861 N N . ASP A 1 111 ? 39.698 4.738 23.528 1.00 40.25 111 ASP A N 1
ATOM 862 C CA . ASP A 1 111 ? 39.561 3.319 23.247 1.00 40.25 111 ASP A CA 1
ATOM 863 C C . ASP A 1 111 ? 38.858 3.135 21.893 1.00 40.25 111 ASP A C 1
ATOM 865 O O . ASP A 1 111 ? 37.731 3.588 21.688 1.00 40.25 111 ASP A O 1
ATOM 869 N N . PHE A 1 112 ? 39.526 2.455 20.957 1.00 43.81 112 PHE A N 1
ATOM 870 C CA . PHE A 1 112 ? 39.017 2.071 19.633 1.00 43.81 112 PHE A CA 1
ATOM 871 C C . PHE A 1 112 ? 37.924 0.981 19.742 1.00 43.81 112 PHE A C 1
ATOM 873 O O . PHE A 1 112 ? 37.958 -0.058 19.075 1.00 43.81 112 PHE A O 1
ATOM 880 N N . GLN A 1 113 ? 36.937 1.173 20.616 1.00 43.09 113 GLN A N 1
ATOM 881 C CA . GLN A 1 113 ? 35.756 0.328 20.677 1.00 43.09 113 GLN A CA 1
ATOM 882 C C . GLN A 1 113 ? 34.828 0.663 19.504 1.00 43.09 113 GLN A C 1
ATOM 884 O O . GLN A 1 113 ? 34.108 1.653 19.508 1.00 43.09 113 GLN A O 1
ATOM 889 N N . ALA A 1 114 ? 34.860 -0.217 18.500 1.00 42.91 114 ALA A N 1
ATOM 890 C CA . ALA A 1 114 ? 33.836 -0.391 17.470 1.00 42.91 114 ALA A CA 1
ATOM 891 C C . ALA A 1 114 ? 33.436 0.879 16.691 1.00 42.91 114 ALA A C 1
ATOM 893 O O . ALA A 1 114 ? 32.257 1.212 16.584 1.00 42.91 114 ALA A O 1
ATOM 894 N N . CYS A 1 115 ? 34.401 1.552 16.062 1.00 44.28 115 CYS A N 1
ATOM 895 C CA . CYS A 1 115 ? 34.070 2.474 14.976 1.00 44.28 115 CYS A CA 1
ATOM 896 C C . CYS A 1 115 ? 33.524 1.675 13.779 1.00 44.28 115 CYS A C 1
ATOM 898 O O . CYS A 1 115 ? 34.205 0.788 13.257 1.00 44.28 115 CYS A O 1
ATOM 900 N N . ASP A 1 116 ? 32.298 1.988 13.350 1.00 54.06 116 ASP A N 1
ATOM 901 C CA . ASP A 1 116 ? 31.732 1.544 12.073 1.00 54.06 116 ASP A CA 1
ATOM 902 C C . ASP A 1 116 ? 32.709 1.942 10.946 1.00 54.06 116 ASP A C 1
ATOM 904 O O . ASP A 1 116 ? 33.164 3.085 10.894 1.00 54.06 116 ASP A O 1
ATOM 908 N N . PHE A 1 117 ? 33.042 1.030 10.023 1.00 54.28 117 PHE A N 1
ATOM 909 C CA . PHE A 1 117 ? 33.909 1.326 8.864 1.00 54.28 117 PHE A CA 1
ATOM 910 C C . PHE A 1 117 ? 33.417 2.540 8.052 1.00 54.28 117 PHE A C 1
ATOM 912 O O . PHE A 1 117 ? 34.191 3.166 7.323 1.00 54.28 117 PHE A O 1
ATOM 919 N N . ARG A 1 118 ? 32.133 2.884 8.210 1.00 54.31 118 ARG A N 1
ATOM 920 C CA . ARG A 1 118 ? 31.458 4.047 7.627 1.00 54.31 118 ARG A CA 1
ATOM 921 C C . ARG A 1 118 ? 31.959 5.402 8.135 1.00 54.31 118 ARG A C 1
ATOM 923 O O . ARG A 1 118 ? 31.673 6.399 7.483 1.00 54.31 118 ARG A O 1
ATOM 930 N N . THR A 1 119 ? 32.678 5.466 9.257 1.00 55.22 119 THR A N 1
ATOM 931 C CA . THR A 1 119 ? 33.178 6.730 9.836 1.00 55.22 119 THR A CA 1
ATOM 932 C C . THR A 1 119 ? 34.699 6.866 9.798 1.00 55.22 119 THR A C 1
ATOM 934 O O . THR A 1 119 ? 35.241 7.838 10.325 1.00 55.22 119 THR A O 1
ATOM 937 N N . LEU A 1 120 ? 35.412 5.927 9.164 1.00 62.56 120 LEU A N 1
ATOM 938 C CA . LEU A 1 120 ? 36.867 6.017 9.069 1.00 62.56 120 LEU A CA 1
ATOM 939 C C . LEU A 1 120 ? 37.295 7.193 8.174 1.00 62.56 120 LEU A C 1
ATOM 941 O O . LEU A 1 120 ? 36.829 7.298 7.036 1.00 62.56 120 LEU A O 1
ATOM 945 N N . PRO A 1 121 ? 38.232 8.044 8.627 1.00 68.25 121 PRO A N 1
ATOM 946 C CA . PRO A 1 121 ? 38.788 9.095 7.788 1.00 68.25 121 PRO A CA 1
ATOM 947 C C . PRO A 1 121 ? 39.587 8.496 6.621 1.00 68.25 121 PRO A C 1
ATOM 949 O O . PRO A 1 121 ? 40.210 7.437 6.741 1.00 68.25 121 PRO A O 1
ATOM 952 N N . ALA A 1 122 ? 39.635 9.214 5.496 1.00 59.84 122 ALA A N 1
ATOM 953 C CA . ALA A 1 122 ? 40.293 8.787 4.255 1.00 59.84 122 ALA A CA 1
ATOM 954 C C . ALA A 1 122 ? 41.745 8.293 4.440 1.00 59.84 122 ALA A C 1
ATOM 956 O O . ALA A 1 122 ? 42.201 7.386 3.742 1.00 59.84 122 ALA A O 1
ATOM 957 N N . SER A 1 123 ? 42.481 8.861 5.400 1.00 66.12 123 SER A N 1
ATOM 958 C CA . SER A 1 123 ? 43.867 8.484 5.704 1.00 66.12 123 SER A CA 1
ATOM 959 C C . SER A 1 123 ? 43.999 7.138 6.428 1.00 66.12 123 SER A C 1
ATOM 961 O O . SER A 1 123 ? 45.023 6.471 6.272 1.00 66.12 123 SER A O 1
ATOM 963 N N . ALA A 1 124 ? 42.993 6.723 7.205 1.00 67.94 124 ALA A N 1
ATOM 964 C CA . ALA A 1 124 ? 42.934 5.392 7.809 1.00 67.94 124 ALA A CA 1
ATOM 965 C C . ALA A 1 124 ? 42.608 4.340 6.738 1.00 67.94 124 ALA A C 1
ATOM 967 O O . ALA A 1 124 ? 43.247 3.293 6.677 1.00 67.94 124 ALA A O 1
ATOM 968 N N . TRP A 1 125 ? 41.700 4.677 5.816 1.00 71.38 125 TRP A N 1
ATOM 969 C CA . TRP A 1 125 ? 41.355 3.828 4.675 1.00 71.38 125 TRP A CA 1
ATOM 970 C C . TRP A 1 125 ? 42.531 3.584 3.725 1.00 71.38 125 TRP A C 1
ATOM 972 O O . TRP A 1 125 ? 42.813 2.441 3.369 1.00 71.38 125 TRP A O 1
ATOM 982 N N . ARG A 1 126 ? 43.269 4.636 3.346 1.00 66.56 126 ARG A N 1
ATOM 983 C CA . ARG A 1 126 ? 44.443 4.507 2.464 1.00 66.56 126 ARG A CA 1
ATOM 984 C C . ARG A 1 126 ? 45.510 3.578 3.056 1.00 66.56 126 ARG A C 1
ATOM 986 O O . ARG A 1 126 ? 46.105 2.795 2.324 1.00 66.56 126 ARG A O 1
ATOM 993 N N . ARG A 1 127 ? 45.705 3.623 4.376 1.00 63.28 127 ARG A N 1
ATOM 994 C CA . ARG A 1 127 ? 46.650 2.756 5.098 1.00 63.28 127 ARG A CA 1
ATOM 995 C C . ARG A 1 127 ? 46.184 1.302 5.172 1.00 63.28 127 ARG A C 1
ATOM 997 O O . ARG A 1 127 ? 46.991 0.402 4.965 1.00 63.28 127 ARG A O 1
ATOM 1004 N N . LEU A 1 128 ? 44.883 1.075 5.359 1.00 70.06 128 LEU A N 1
ATOM 1005 C CA . LEU A 1 128 ? 44.286 -0.264 5.304 1.00 70.06 128 LEU A CA 1
ATOM 1006 C C . LEU A 1 128 ? 44.542 -0.931 3.944 1.00 70.06 128 LEU A C 1
ATOM 1008 O O . LEU A 1 128 ? 44.887 -2.106 3.893 1.00 70.06 128 LEU A O 1
ATOM 1012 N N . HIS A 1 129 ? 44.459 -0.167 2.851 1.00 64.25 129 HIS A N 1
ATOM 1013 C CA . HIS A 1 129 ? 44.756 -0.667 1.506 1.00 64.25 129 HIS A CA 1
ATOM 1014 C C . HIS A 1 129 ? 46.254 -0.835 1.208 1.00 64.25 129 HIS A C 1
ATOM 1016 O O . HIS A 1 129 ? 46.606 -1.755 0.476 1.00 64.25 129 HIS A O 1
ATOM 1022 N N . GLN A 1 130 ? 47.138 -0.007 1.780 1.00 65.69 130 GLN A N 1
ATOM 1023 C CA . GLN A 1 130 ? 48.596 -0.138 1.607 1.00 65.69 130 GLN A CA 1
ATOM 1024 C C . GLN A 1 130 ? 49.166 -1.441 2.187 1.00 65.69 130 GLN A C 1
ATOM 1026 O O . GLN A 1 130 ? 50.200 -1.907 1.722 1.00 65.69 130 GLN A O 1
ATOM 1031 N N . ALA A 1 131 ? 48.490 -2.052 3.165 1.00 56.94 131 ALA A N 1
ATOM 1032 C CA . ALA A 1 131 ? 48.893 -3.338 3.737 1.00 56.94 131 ALA A CA 1
ATOM 1033 C C . ALA A 1 131 ? 48.722 -4.529 2.772 1.00 56.94 131 ALA A C 1
ATOM 1035 O O . ALA A 1 131 ? 49.187 -5.628 3.067 1.00 56.94 131 ALA A O 1
ATOM 1036 N N . PHE A 1 132 ? 48.066 -4.325 1.627 1.00 52.03 132 PHE A N 1
ATOM 1037 C CA . PHE A 1 132 ? 47.934 -5.331 0.583 1.00 52.03 132 PHE A CA 1
ATOM 1038 C C . PHE A 1 132 ? 48.910 -4.994 -0.547 1.00 52.03 132 PHE A C 1
ATOM 1040 O O . PHE A 1 132 ? 48.604 -4.092 -1.334 1.00 52.03 132 PHE A O 1
ATOM 1047 N N . PRO A 1 133 ? 50.063 -5.683 -0.660 1.00 52.38 133 PRO A N 1
ATOM 1048 C CA . PRO A 1 133 ? 50.967 -5.457 -1.780 1.00 52.38 133 PRO A CA 1
ATOM 1049 C C . PRO A 1 133 ? 50.205 -5.621 -3.102 1.00 52.38 133 PRO A C 1
ATOM 1051 O O . PRO A 1 133 ? 49.323 -6.479 -3.232 1.00 52.38 133 PRO A O 1
ATOM 1054 N N . GLU A 1 134 ? 50.489 -4.748 -4.071 1.00 47.41 134 GLU A N 1
ATOM 1055 C CA . GLU A 1 134 ? 50.069 -4.962 -5.455 1.00 47.41 134 GLU A CA 1
ATOM 1056 C C . GLU A 1 134 ? 50.575 -6.339 -5.882 1.00 47.41 134 GLU A C 1
ATOM 1058 O O . GLU A 1 134 ? 51.767 -6.630 -5.778 1.00 47.41 134 GLU A O 1
ATOM 1063 N N . ALA A 1 135 ? 49.656 -7.215 -6.291 1.00 47.44 135 ALA A N 1
ATOM 1064 C CA . ALA A 1 135 ? 50.032 -8.516 -6.810 1.00 47.44 135 ALA A CA 1
ATOM 1065 C C . ALA A 1 135 ? 50.901 -8.285 -8.053 1.00 47.44 135 ALA A C 1
ATOM 1067 O O . ALA A 1 135 ? 50.454 -7.679 -9.027 1.00 47.44 135 ALA A O 1
ATOM 1068 N N . SER A 1 136 ? 52.158 -8.723 -7.981 1.00 43.72 136 SER A N 1
ATOM 1069 C CA . SER A 1 136 ? 53.084 -8.684 -9.109 1.00 43.72 136 SER A CA 1
ATOM 1070 C C . SER A 1 136 ? 52.493 -9.494 -10.278 1.00 43.72 136 SER A C 1
ATOM 1072 O O . SER A 1 136 ? 51.939 -10.565 -10.021 1.00 43.72 136 SER A O 1
ATOM 1074 N N . PRO A 1 137 ? 52.611 -9.064 -11.551 1.00 47.81 137 PRO A N 1
ATOM 1075 C CA . PRO A 1 137 ? 51.942 -9.698 -12.701 1.00 47.81 137 PRO A CA 1
ATOM 1076 C C . PRO A 1 137 ? 52.414 -11.124 -13.061 1.00 47.81 137 PRO A C 1
ATOM 1078 O O . PRO A 1 137 ? 52.128 -11.608 -14.153 1.00 47.81 137 PRO A O 1
ATOM 1081 N N . HIS A 1 138 ? 53.159 -11.806 -12.189 1.00 45.03 138 HIS A N 1
ATOM 1082 C CA . HIS A 1 138 ? 53.865 -13.054 -12.491 1.00 45.03 138 HIS A CA 1
ATOM 1083 C C . HIS A 1 138 ? 53.526 -14.216 -11.550 1.00 45.03 138 HIS A C 1
ATOM 1085 O O . HIS A 1 138 ? 54.375 -15.070 -11.294 1.00 45.03 138 HIS A O 1
ATOM 1091 N N . GLU A 1 139 ? 52.293 -14.305 -11.057 1.00 42.91 139 GLU A N 1
ATOM 1092 C CA . GLU A 1 139 ? 51.857 -15.506 -10.343 1.00 42.91 139 GLU A CA 1
ATOM 1093 C C . GLU A 1 139 ? 51.298 -16.537 -11.337 1.00 42.91 139 GLU A C 1
ATOM 1095 O O . GLU A 1 139 ? 50.236 -16.366 -11.937 1.00 42.91 139 GLU A O 1
ATOM 1100 N N . ARG A 1 140 ? 52.096 -17.585 -11.585 1.00 49.69 140 ARG A N 1
ATOM 1101 C CA . ARG A 1 140 ? 51.779 -18.686 -12.503 1.00 49.69 140 ARG A CA 1
ATOM 1102 C C . ARG A 1 140 ? 50.527 -19.423 -12.030 1.00 49.69 140 ARG A C 1
ATOM 1104 O O . ARG A 1 140 ? 50.485 -19.935 -10.916 1.00 49.69 140 ARG A O 1
ATOM 1111 N N . VAL A 1 141 ? 49.560 -19.532 -12.937 1.00 49.16 141 VAL A N 1
ATOM 1112 C CA . VAL A 1 141 ? 48.374 -20.391 -12.836 1.00 49.16 141 VAL A CA 1
ATOM 1113 C C . VAL A 1 141 ? 48.810 -21.830 -12.500 1.00 49.16 141 VAL A C 1
ATOM 1115 O O . VAL A 1 141 ? 49.603 -22.398 -13.257 1.00 49.16 141 VAL A O 1
ATOM 1118 N N . PRO A 1 142 ? 48.338 -22.441 -11.396 1.00 46.97 142 PRO A N 1
ATOM 1119 C CA . PRO A 1 142 ? 48.597 -23.849 -11.133 1.00 46.97 142 PRO A CA 1
ATOM 1120 C C . PRO A 1 142 ? 47.863 -24.726 -12.156 1.00 46.97 142 PRO A C 1
ATOM 1122 O O . PRO A 1 142 ? 46.722 -24.456 -12.532 1.00 46.97 142 PRO A O 1
ATOM 1125 N N . ALA A 1 143 ? 48.561 -25.761 -12.624 1.00 53.25 143 ALA A N 1
ATOM 1126 C CA . ALA A 1 143 ? 48.099 -26.696 -13.640 1.00 53.25 143 ALA A CA 1
ATOM 1127 C C . ALA A 1 143 ? 46.778 -27.381 -13.252 1.00 53.25 143 ALA A C 1
ATOM 1129 O O . ALA A 1 143 ? 46.552 -27.724 -12.090 1.00 53.25 143 ALA A O 1
ATOM 1130 N N . ALA A 1 144 ? 45.927 -27.577 -14.261 1.00 52.22 144 ALA A N 1
ATOM 1131 C CA . ALA A 1 144 ? 44.622 -28.212 -14.151 1.00 52.22 144 ALA A CA 1
ATOM 1132 C C . ALA A 1 144 ? 44.700 -29.600 -13.479 1.00 52.22 144 ALA A C 1
ATOM 1134 O O . ALA A 1 144 ? 45.630 -30.364 -13.761 1.00 52.22 144 ALA A O 1
ATOM 1135 N N . PRO A 1 145 ? 43.729 -29.957 -12.619 1.00 62.12 145 PRO A N 1
ATOM 1136 C CA . PRO A 1 145 ? 43.661 -31.290 -12.038 1.00 62.12 145 PRO A CA 1
ATOM 1137 C C . PRO A 1 145 ? 43.345 -32.360 -13.104 1.00 62.12 145 PRO A C 1
ATOM 1139 O O . PRO A 1 145 ? 42.681 -32.064 -14.102 1.00 62.12 145 PRO A O 1
ATOM 1142 N N . PRO A 1 146 ? 43.803 -33.609 -12.896 1.00 58.47 146 PRO A N 1
ATOM 1143 C CA . PRO A 1 146 ? 43.595 -34.710 -13.828 1.00 58.47 146 PRO A CA 1
ATOM 1144 C C . PRO A 1 146 ? 42.112 -35.073 -13.956 1.00 58.47 146 PRO A C 1
ATOM 1146 O O . PRO A 1 146 ? 41.377 -35.176 -12.974 1.00 58.47 146 PRO A O 1
ATOM 1149 N N . SER A 1 147 ? 41.694 -35.278 -15.201 1.00 55.62 147 SER A N 1
ATOM 1150 C CA . SER A 1 147 ? 40.352 -35.679 -15.610 1.00 55.62 147 SER A CA 1
ATOM 1151 C C . SER A 1 147 ? 39.991 -37.046 -15.018 1.00 55.62 147 SER A C 1
ATOM 1153 O O . SER A 1 147 ? 40.667 -38.039 -15.286 1.00 55.62 147 SER A O 1
ATOM 1155 N N . PHE A 1 148 ? 38.917 -37.115 -14.231 1.00 57.09 148 PHE A N 1
ATOM 1156 C CA . PHE A 1 148 ? 38.349 -38.389 -13.788 1.00 57.09 148 PHE A CA 1
ATOM 1157 C C . PHE A 1 148 ? 37.531 -39.034 -14.922 1.00 57.09 148 PHE A C 1
ATOM 1159 O O . PHE A 1 148 ? 36.803 -38.324 -15.620 1.00 57.09 148 PHE A O 1
ATOM 1166 N N . PRO A 1 149 ? 37.612 -40.365 -15.111 1.00 58.06 149 PRO A N 1
ATOM 1167 C CA . PRO A 1 149 ? 36.807 -41.071 -16.099 1.00 58.06 149 PRO A CA 1
ATOM 1168 C C . PRO A 1 149 ? 35.322 -41.035 -15.714 1.00 58.06 149 PRO A C 1
ATOM 1170 O O . PRO A 1 149 ? 34.925 -41.467 -14.630 1.00 58.06 149 PRO A O 1
ATOM 1173 N N . LEU A 1 150 ? 34.510 -40.506 -16.631 1.00 49.06 150 LEU A N 1
ATOM 1174 C CA . LEU A 1 150 ? 33.051 -40.501 -16.576 1.00 49.06 150 LEU A CA 1
ATOM 1175 C C . LEU A 1 150 ? 32.521 -41.933 -16.434 1.00 49.06 150 LEU A C 1
ATOM 1177 O O . LEU A 1 150 ? 32.765 -42.799 -17.273 1.00 49.06 150 LEU A O 1
ATOM 1181 N N . ARG A 1 151 ? 31.774 -42.161 -15.354 1.00 55.81 151 ARG A N 1
ATOM 1182 C CA . ARG A 1 151 ? 30.991 -43.374 -15.121 1.00 55.81 151 ARG A CA 1
ATOM 1183 C C . ARG A 1 151 ? 29.797 -43.362 -16.092 1.00 55.81 151 ARG A C 1
ATOM 1185 O O . ARG A 1 151 ? 29.075 -42.365 -16.096 1.00 55.81 151 ARG A O 1
ATOM 1192 N N . PRO A 1 152 ? 29.573 -44.409 -16.905 1.00 53.03 152 PRO A N 1
ATOM 1193 C CA . PRO A 1 152 ? 28.418 -44.457 -17.793 1.00 53.03 152 PRO A CA 1
ATOM 1194 C C . PRO A 1 152 ? 27.134 -44.530 -16.962 1.00 53.03 152 PRO A C 1
ATOM 1196 O O . PRO A 1 152 ? 27.019 -45.346 -16.043 1.00 53.03 152 PRO A O 1
ATOM 1199 N N . ALA A 1 153 ? 26.200 -43.628 -17.260 1.00 52.53 153 ALA A N 1
ATOM 1200 C CA . ALA A 1 153 ? 24.868 -43.618 -16.677 1.00 52.53 153 ALA A CA 1
ATOM 1201 C C . ALA A 1 153 ? 24.089 -44.878 -17.111 1.00 52.53 153 ALA A C 1
ATOM 1203 O O . ALA A 1 153 ? 24.287 -45.349 -18.236 1.00 52.53 153 ALA A O 1
ATOM 1204 N N . PRO A 1 154 ? 23.214 -45.437 -16.256 1.00 59.25 154 PRO A N 1
ATOM 1205 C CA . PRO A 1 154 ? 22.337 -46.528 -16.649 1.00 59.25 154 PRO A CA 1
ATOM 1206 C C . PRO A 1 154 ? 21.313 -46.016 -17.663 1.00 59.25 154 PRO A C 1
ATOM 1208 O O . PRO A 1 154 ? 20.632 -45.022 -17.428 1.00 59.25 154 PRO A O 1
ATOM 1211 N N . HIS A 1 155 ? 21.244 -46.714 -18.791 1.00 51.53 155 HIS A N 1
ATOM 1212 C CA . HIS A 1 155 ? 20.221 -46.587 -19.818 1.00 51.53 155 HIS A CA 1
ATOM 1213 C C . HIS A 1 155 ? 18.845 -46.876 -19.198 1.00 51.53 155 HIS A C 1
ATOM 1215 O O . HIS A 1 155 ? 18.515 -48.032 -18.934 1.00 51.53 155 HIS A O 1
ATOM 1221 N N . GLU A 1 156 ? 18.050 -45.836 -18.965 1.00 50.62 156 GLU A N 1
ATOM 1222 C CA . GLU A 1 156 ? 16.622 -45.964 -18.682 1.00 50.62 156 GLU A CA 1
ATOM 1223 C C . GLU A 1 156 ? 15.896 -45.888 -20.031 1.00 50.62 156 GLU A C 1
ATOM 1225 O O . GLU A 1 156 ? 15.691 -44.825 -20.617 1.00 50.62 156 GLU A O 1
ATOM 1230 N N . LEU A 1 157 ? 15.649 -47.073 -20.593 1.00 56.75 157 LEU A N 1
ATOM 1231 C CA . LEU A 1 157 ? 14.749 -47.300 -21.717 1.00 56.75 157 LEU A CA 1
ATOM 1232 C C . LEU A 1 157 ? 13.317 -47.097 -21.205 1.00 56.75 157 LEU A C 1
ATOM 1234 O O . LEU A 1 157 ? 12.675 -48.050 -20.774 1.00 56.75 157 LEU A O 1
ATOM 1238 N N . GLU A 1 158 ? 12.825 -45.862 -21.236 1.00 56.03 158 GLU A N 1
ATOM 1239 C CA . GLU A 1 158 ? 11.384 -45.619 -21.225 1.00 56.03 158 GLU A CA 1
ATOM 1240 C C . GLU A 1 158 ? 10.912 -45.453 -22.665 1.00 56.03 158 GLU A C 1
ATOM 1242 O O . GLU A 1 158 ? 11.281 -44.530 -23.395 1.00 56.03 158 GLU A O 1
ATOM 1247 N N . GLU A 1 159 ? 10.150 -46.460 -23.076 1.00 56.00 159 GLU A N 1
ATOM 1248 C CA . GLU A 1 159 ? 9.509 -46.614 -24.365 1.00 56.00 159 GLU A CA 1
ATOM 1249 C C . GLU A 1 159 ? 8.695 -45.366 -24.704 1.00 56.00 159 GLU A C 1
ATOM 1251 O O . GLU A 1 159 ? 7.606 -45.113 -24.184 1.00 56.00 159 GLU A O 1
ATOM 1256 N N . ARG A 1 160 ? 9.241 -44.596 -25.642 1.00 53.25 160 ARG A N 1
ATOM 1257 C CA . ARG A 1 160 ? 8.529 -43.596 -26.421 1.00 53.25 160 ARG A CA 1
ATOM 1258 C C . ARG A 1 160 ? 7.466 -44.336 -27.240 1.00 53.25 160 ARG A C 1
ATOM 1260 O O . ARG A 1 160 ? 7.720 -44.783 -28.354 1.00 53.25 160 ARG A O 1
ATOM 1267 N N . ARG A 1 161 ? 6.275 -44.519 -26.666 1.00 57.00 161 ARG A N 1
ATOM 1268 C CA . ARG A 1 161 ? 5.057 -44.760 -27.445 1.00 57.00 161 ARG A CA 1
ATOM 1269 C C . ARG A 1 161 ? 4.773 -43.477 -28.216 1.00 57.00 161 ARG A C 1
ATOM 1271 O O . ARG A 1 161 ? 4.124 -42.565 -27.716 1.00 57.00 161 ARG A O 1
ATOM 1278 N N . GLU A 1 162 ? 5.366 -43.393 -29.397 1.00 47.22 162 GLU A N 1
ATOM 1279 C CA . GLU A 1 162 ? 4.979 -42.460 -30.442 1.00 47.22 162 GLU A CA 1
ATOM 1280 C C . GLU A 1 162 ? 3.594 -42.909 -30.914 1.00 47.22 162 GLU A C 1
ATOM 1282 O O . GLU A 1 162 ? 3.446 -43.875 -31.657 1.00 47.22 162 GLU A O 1
ATOM 1287 N N . SER A 1 163 ? 2.562 -42.286 -30.349 1.00 52.66 163 SER A N 1
ATOM 1288 C CA . SER A 1 163 ? 1.199 -42.399 -30.846 1.00 52.66 163 SER A CA 1
ATOM 1289 C C . SER A 1 163 ? 1.153 -41.681 -32.192 1.00 52.66 163 SER A C 1
ATOM 1291 O O . SER A 1 163 ? 1.155 -40.452 -32.241 1.00 52.66 163 SER A O 1
ATOM 1293 N N . GLU A 1 164 ? 1.167 -42.452 -33.274 1.00 52.16 164 GLU A N 1
ATOM 1294 C CA . GLU A 1 164 ? 0.750 -42.014 -34.603 1.00 52.16 164 GLU A CA 1
ATOM 1295 C C . GLU A 1 164 ? -0.762 -41.744 -34.539 1.00 52.16 164 GLU A C 1
ATOM 1297 O O . GLU A 1 164 ? -1.583 -42.612 -34.821 1.00 52.16 164 GLU A O 1
ATOM 1302 N N . GLU A 1 165 ? -1.151 -40.566 -34.047 1.00 56.69 165 GLU A N 1
ATOM 1303 C CA . GLU A 1 165 ? -2.513 -40.071 -34.235 1.00 56.69 165 GLU A CA 1
ATOM 1304 C C . GLU A 1 165 ? -2.626 -39.638 -35.699 1.00 56.69 165 GLU A C 1
ATOM 1306 O O . GLU A 1 165 ? -2.032 -38.642 -36.113 1.00 56.69 165 GLU A O 1
ATOM 1311 N N . GLU A 1 166 ? -3.336 -40.447 -36.491 1.00 52.56 166 GLU A N 1
ATOM 1312 C CA . GLU A 1 166 ? -3.802 -40.099 -37.830 1.00 52.56 166 GLU A CA 1
ATOM 1313 C C . GLU A 1 166 ? -4.599 -38.791 -37.731 1.00 52.56 166 GLU A C 1
ATOM 1315 O O . GLU A 1 166 ? -5.754 -38.767 -37.309 1.00 52.56 166 GLU A O 1
ATOM 1320 N N . THR A 1 167 ? -3.961 -37.676 -38.083 1.00 57.69 167 THR A N 1
ATOM 1321 C CA . THR A 1 167 ? -4.658 -36.431 -38.385 1.00 57.69 167 THR A CA 1
ATOM 1322 C C . THR A 1 167 ? -5.444 -36.665 -39.663 1.00 57.69 167 THR A C 1
ATOM 1324 O O . THR A 1 167 ? -4.870 -36.641 -40.752 1.00 57.69 167 THR A O 1
ATOM 1327 N N . GLU A 1 168 ? -6.738 -36.943 -39.519 1.00 64.81 168 GLU A N 1
ATOM 1328 C CA . GLU A 1 168 ? -7.702 -36.802 -40.604 1.00 64.81 168 GLU A CA 1
ATOM 1329 C C . GLU A 1 168 ? -7.487 -35.407 -41.209 1.00 64.81 168 GLU A C 1
ATOM 1331 O O . GLU A 1 168 ? -7.512 -34.403 -40.494 1.00 64.81 168 GLU A O 1
ATOM 1336 N N . GLU A 1 169 ? -7.138 -35.363 -42.496 1.00 61.22 169 GLU A N 1
ATOM 1337 C CA . GLU A 1 169 ? -6.882 -34.130 -43.237 1.00 61.22 169 GLU A CA 1
ATOM 1338 C C . GLU A 1 169 ? -8.189 -33.326 -43.299 1.00 61.22 169 GLU A C 1
ATOM 1340 O O . GLU A 1 169 ? -8.989 -33.490 -44.221 1.00 61.22 169 GLU A O 1
ATOM 1345 N N . GLU A 1 170 ? -8.431 -32.489 -42.284 1.00 60.22 170 GLU A N 1
ATOM 1346 C CA . GLU A 1 170 ? -9.453 -31.446 -42.338 1.00 60.22 170 GLU A CA 1
ATOM 1347 C C . GLU A 1 170 ? -9.151 -30.588 -43.564 1.00 60.22 170 GLU A C 1
ATOM 1349 O O . GLU A 1 170 ? -8.071 -30.012 -43.718 1.00 60.22 170 GLU A O 1
ATOM 1354 N N . THR A 1 171 ? -10.109 -30.560 -44.479 1.00 70.19 171 THR A N 1
ATOM 1355 C CA . THR A 1 171 ? -10.002 -29.774 -45.702 1.00 70.19 171 THR A CA 1
ATOM 1356 C C . THR A 1 171 ? -9.981 -28.284 -45.347 1.00 70.19 171 THR A C 1
ATOM 1358 O O . THR A 1 171 ? -10.717 -27.851 -44.461 1.00 70.19 171 THR A O 1
ATOM 1361 N N . ASP A 1 172 ? -9.151 -27.480 -46.026 1.00 66.12 172 ASP A N 1
ATOM 1362 C CA . ASP A 1 172 ? -8.984 -26.039 -45.735 1.00 66.12 172 ASP A CA 1
ATOM 1363 C C . ASP A 1 172 ? -10.331 -25.271 -45.691 1.00 66.12 172 ASP A C 1
ATOM 1365 O O . ASP A 1 172 ? -10.479 -24.298 -44.949 1.00 66.12 172 ASP A O 1
ATOM 1369 N N . ASP A 1 173 ? -11.350 -25.759 -46.407 1.00 67.00 173 ASP A N 1
ATOM 1370 C CA . ASP A 1 173 ? -12.707 -25.203 -46.419 1.00 67.00 173 ASP A CA 1
ATOM 1371 C C . ASP A 1 173 ? -13.487 -25.410 -45.093 1.00 67.00 173 ASP A C 1
ATOM 1373 O O . ASP A 1 173 ? -14.359 -24.603 -44.755 1.00 67.00 173 ASP A O 1
ATOM 1377 N N . GLU A 1 174 ? -13.189 -26.453 -44.307 1.00 64.94 174 GLU A N 1
ATOM 1378 C CA . GLU A 1 174 ? -13.819 -26.717 -42.998 1.00 64.94 174 GLU A CA 1
ATOM 1379 C C . GLU A 1 174 ? -13.200 -25.858 -41.885 1.00 64.94 174 GLU A C 1
ATOM 1381 O O . GLU A 1 174 ? -13.914 -25.328 -41.021 1.00 64.94 174 GLU A O 1
ATOM 1386 N N . VAL A 1 175 ? -11.888 -25.615 -41.963 1.00 64.25 175 VAL A N 1
ATOM 1387 C CA . VAL A 1 175 ? -11.156 -24.737 -41.036 1.00 64.25 175 VAL A CA 1
ATOM 1388 C C . VAL A 1 175 ? -11.639 -23.286 -41.162 1.00 64.25 175 VAL A C 1
ATOM 1390 O O . VAL A 1 175 ? -11.823 -22.594 -40.153 1.00 64.25 175 VAL A O 1
ATOM 1393 N N . GLU A 1 176 ? -11.924 -22.821 -42.383 1.00 62.75 176 GLU A N 1
ATOM 1394 C CA . GLU A 1 176 ? -12.458 -21.474 -42.616 1.00 62.75 176 GLU A CA 1
ATOM 1395 C C . GLU A 1 176 ? -13.920 -21.320 -42.153 1.00 62.75 176 GLU A C 1
ATOM 1397 O O . GLU A 1 176 ? -14.290 -20.263 -41.629 1.00 62.75 176 GLU A O 1
ATOM 1402 N N . GLN A 1 177 ? -14.743 -22.374 -42.232 1.00 60.34 177 GLN A N 1
ATOM 1403 C CA . GLN A 1 177 ? -16.125 -22.341 -41.730 1.00 60.34 177 GLN A CA 1
ATOM 1404 C C . GLN A 1 177 ? -16.213 -22.342 -40.195 1.00 60.34 177 GLN A C 1
ATOM 1406 O O . GLN A 1 177 ? -17.121 -21.727 -39.627 1.00 60.34 177 GLN A O 1
ATOM 1411 N N . HIS A 1 178 ? -15.263 -22.955 -39.485 1.00 57.72 178 HIS A N 1
ATOM 1412 C CA . HIS A 1 178 ? -15.188 -22.858 -38.019 1.00 57.72 178 HIS A CA 1
ATOM 1413 C C . HIS A 1 178 ? -14.667 -21.507 -37.511 1.00 57.72 178 HIS A C 1
ATOM 1415 O O . HIS A 1 178 ? -14.919 -21.132 -3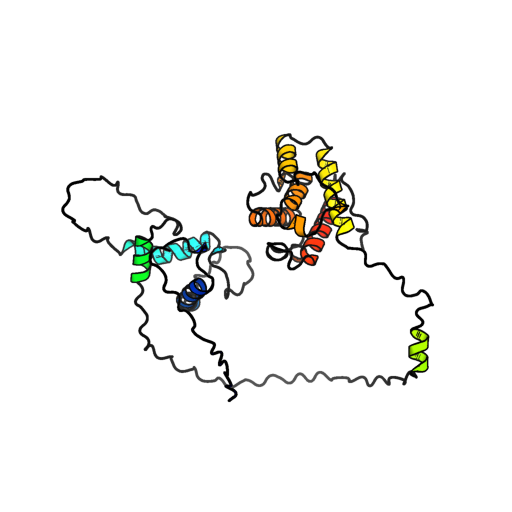6.360 1.00 57.72 178 HIS A O 1
ATOM 1421 N N . ALA A 1 179 ? -14.022 -20.721 -38.370 1.00 57.81 179 ALA A N 1
ATOM 1422 C CA . ALA A 1 179 ? -13.501 -19.406 -38.028 1.00 57.81 179 ALA A CA 1
ATOM 1423 C C . ALA A 1 179 ? -14.497 -18.253 -38.252 1.00 57.81 179 ALA A C 1
ATOM 1425 O O . ALA A 1 179 ? -14.070 -17.102 -38.199 1.00 57.81 179 ALA A O 1
ATOM 1426 N N . HIS A 1 180 ? -15.798 -18.513 -38.466 1.00 57.00 180 HIS A N 1
ATOM 1427 C CA . HIS A 1 180 ? -16.809 -17.474 -38.713 1.00 57.00 180 HIS A CA 1
ATOM 1428 C C . HIS A 1 180 ? -16.811 -16.384 -37.613 1.00 57.00 180 HIS A C 1
ATOM 1430 O O . HIS A 1 180 ? -17.336 -16.597 -36.512 1.00 57.00 180 HIS A O 1
ATOM 1436 N N . PRO A 1 181 ? -16.294 -15.172 -37.896 1.00 57.34 181 PRO A N 1
ATOM 1437 C CA . PRO A 1 181 ? -16.195 -14.109 -36.897 1.00 57.34 181 PRO A CA 1
ATOM 1438 C C . PRO A 1 181 ? -17.564 -13.496 -36.556 1.00 57.34 181 PRO A C 1
ATOM 1440 O O . PRO A 1 181 ? -17.709 -12.860 -35.513 1.00 57.34 181 PRO A O 1
ATOM 1443 N N . GLU A 1 182 ? -18.583 -13.722 -37.393 1.00 58.09 182 GLU A N 1
ATOM 1444 C CA . GLU A 1 182 ? -19.938 -13.189 -37.208 1.00 58.09 182 GLU A CA 1
ATOM 1445 C C . GLU A 1 182 ? -20.829 -14.012 -36.263 1.00 58.09 182 GLU A C 1
ATOM 1447 O O . GLU A 1 182 ? -21.826 -13.489 -35.769 1.00 58.09 182 GLU A O 1
ATOM 1452 N N . LEU A 1 183 ? -20.464 -15.253 -35.910 1.00 59.97 183 LEU A N 1
ATOM 1453 C CA . LEU A 1 183 ? -21.259 -16.086 -34.987 1.00 59.97 183 LEU A CA 1
ATOM 1454 C C . LEU A 1 183 ? -21.172 -15.648 -33.508 1.00 59.97 183 LEU A C 1
ATOM 1456 O O . LEU A 1 183 ? -21.641 -16.354 -32.617 1.00 59.97 183 LEU A O 1
ATOM 1460 N N . GLY A 1 184 ? -20.590 -14.482 -33.202 1.00 56.16 184 GLY A N 1
ATOM 1461 C CA . GLY A 1 184 ? -20.674 -13.863 -31.872 1.00 56.16 184 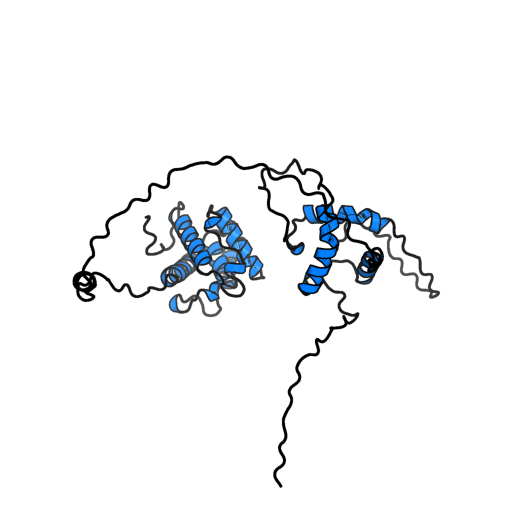GLY A CA 1
ATOM 1462 C C . GLY A 1 184 ? -19.970 -14.625 -30.738 1.00 56.16 184 GLY A C 1
ATOM 1463 O O . GLY A 1 184 ? -20.121 -14.263 -29.569 1.00 56.16 184 GLY A O 1
ATOM 1464 N N . LEU A 1 185 ? -19.180 -15.658 -31.052 1.00 60.91 185 LEU A N 1
ATOM 1465 C CA . LEU A 1 185 ? -18.488 -16.488 -30.057 1.00 60.91 185 LEU A CA 1
ATOM 1466 C C . LEU A 1 185 ? -17.217 -15.840 -29.495 1.00 60.91 185 LEU A C 1
ATOM 1468 O O . LEU A 1 185 ? -16.770 -16.201 -28.407 1.00 60.91 185 LEU A O 1
ATOM 1472 N N . ARG A 1 186 ? -16.675 -14.811 -30.154 1.00 58.25 186 ARG A N 1
ATOM 1473 C CA . ARG A 1 186 ? -15.716 -13.900 -29.526 1.00 58.25 186 ARG A CA 1
ATOM 1474 C C . ARG A 1 186 ? -16.483 -12.700 -29.005 1.00 58.25 186 ARG A C 1
ATOM 1476 O O . ARG A 1 186 ? -16.585 -11.683 -29.683 1.00 58.25 186 ARG A O 1
ATOM 1483 N N . ARG A 1 187 ? -17.006 -12.795 -27.775 1.00 61.62 187 ARG A N 1
ATOM 1484 C CA . ARG A 1 187 ? -17.301 -11.584 -26.998 1.00 61.62 187 ARG A CA 1
ATOM 1485 C C . ARG A 1 187 ? -16.010 -10.780 -26.997 1.00 61.62 187 ARG A C 1
ATOM 1487 O O . ARG A 1 187 ? -15.063 -11.158 -26.311 1.00 61.62 187 ARG A O 1
ATOM 1494 N N . SER A 1 188 ? -15.951 -9.718 -27.793 1.00 58.62 188 SER A N 1
ATOM 1495 C CA . SER A 1 188 ? -14.878 -8.742 -27.733 1.00 58.62 188 SER A CA 1
ATOM 1496 C C . SER A 1 188 ? -15.013 -8.048 -26.383 1.00 58.62 188 SER A C 1
ATOM 1498 O O . SER A 1 188 ? -15.617 -6.982 -26.268 1.00 58.62 188 SER A O 1
ATOM 1500 N N . SER A 1 189 ? -14.537 -8.693 -25.318 1.00 74.06 189 SER A N 1
ATOM 1501 C CA . SER A 1 189 ? -14.298 -8.003 -24.068 1.00 74.06 189 SER A CA 1
ATOM 1502 C C . SER A 1 189 ? -13.277 -6.943 -24.429 1.00 74.06 189 SER A C 1
ATOM 1504 O O . SER A 1 189 ? -12.130 -7.280 -24.737 1.00 74.06 189 SER A O 1
ATOM 1506 N N . GLN A 1 190 ? -13.715 -5.683 -24.488 1.00 80.44 190 GLN A N 1
ATOM 1507 C CA . GLN A 1 190 ? -12.784 -4.570 -24.574 1.00 80.44 190 GLN A CA 1
ATOM 1508 C C . GLN A 1 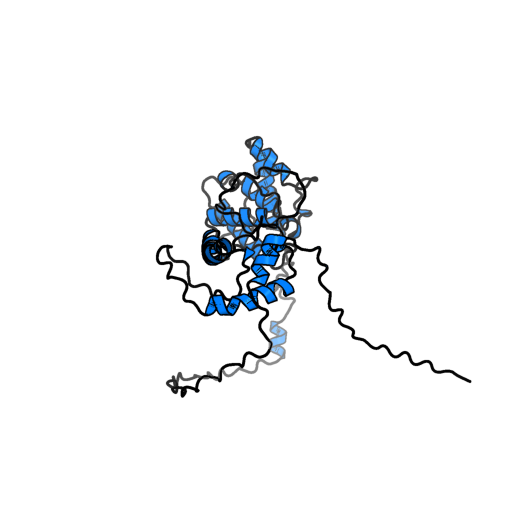190 ? -11.682 -4.833 -23.544 1.00 80.44 190 GLN A C 1
ATOM 1510 O O . GLN A 1 190 ? -12.013 -5.266 -22.436 1.00 80.44 190 GLN A O 1
ATOM 1515 N N . PRO A 1 191 ? -10.400 -4.666 -23.906 1.00 81.06 191 PRO A N 1
ATOM 1516 C CA . PRO A 1 191 ? -9.305 -4.852 -22.970 1.00 81.06 191 PRO A CA 1
ATOM 1517 C C . PRO A 1 191 ? -9.498 -3.874 -21.810 1.00 81.06 191 PRO A C 1
ATOM 1519 O O . PRO A 1 191 ? -9.166 -2.694 -21.896 1.00 81.06 191 PRO A O 1
ATOM 1522 N N . THR A 1 192 ? -10.126 -4.359 -20.743 1.00 90.88 192 THR A N 1
ATOM 1523 C CA . THR A 1 192 ? -10.363 -3.586 -19.535 1.00 90.88 192 THR A CA 1
ATOM 1524 C C . THR A 1 192 ? -9.035 -3.488 -18.820 1.00 90.88 192 THR A C 1
ATOM 1526 O O . THR A 1 192 ? -8.427 -4.510 -18.504 1.00 90.88 192 THR A O 1
ATOM 1529 N N . ASP A 1 193 ? -8.590 -2.263 -18.561 1.00 94.25 193 ASP A N 1
ATOM 1530 C CA . ASP A 1 193 ? -7.405 -2.026 -17.751 1.00 94.25 193 ASP A CA 1
ATOM 1531 C C . ASP A 1 193 ? -7.575 -2.698 -16.373 1.00 94.25 193 ASP A C 1
ATOM 1533 O O . ASP A 1 193 ? -8.454 -2.293 -15.598 1.00 94.25 193 ASP A O 1
ATOM 1537 N N . PRO A 1 194 ? -6.760 -3.719 -16.041 1.00 95.38 194 PRO A N 1
ATOM 1538 C CA . PRO A 1 194 ? -6.894 -4.448 -14.787 1.00 95.38 194 PRO A CA 1
ATOM 1539 C C . PRO A 1 194 ? -6.538 -3.593 -13.561 1.00 95.38 194 PRO A C 1
ATOM 1541 O O . PRO A 1 194 ? -6.881 -3.968 -12.438 1.00 95.38 194 PRO A O 1
ATOM 1544 N N . TRP A 1 195 ? -5.875 -2.447 -13.747 1.00 96.75 195 TRP A N 1
ATOM 1545 C CA . TRP A 1 195 ? -5.518 -1.533 -12.664 1.00 96.75 195 TRP A CA 1
ATOM 1546 C C . TRP A 1 195 ? -6.666 -0.655 -12.213 1.00 96.75 195 TRP A C 1
ATOM 1548 O O . TRP A 1 195 ? -6.750 -0.328 -11.028 1.00 96.75 195 TRP A O 1
ATOM 1558 N N . ARG A 1 196 ? -7.567 -0.292 -13.126 1.00 95.88 196 ARG A N 1
ATOM 1559 C CA . ARG A 1 196 ? -8.624 0.680 -12.848 1.00 95.88 196 ARG A CA 1
ATOM 1560 C C . ARG A 1 196 ? -9.502 0.292 -11.647 1.00 95.88 196 ARG A C 1
ATOM 1562 O O . ARG A 1 196 ? -9.649 1.134 -10.759 1.00 95.88 196 ARG A O 1
ATOM 1569 N N . PRO A 1 197 ? -10.018 -0.951 -11.522 1.00 96.50 197 PRO A N 1
ATOM 1570 C CA . PRO A 1 197 ? -10.797 -1.345 -10.345 1.00 96.50 197 PRO A CA 1
ATOM 1571 C C . PRO A 1 197 ? -9.981 -1.294 -9.050 1.00 96.50 197 PRO A C 1
ATOM 1573 O O . PRO A 1 197 ? -10.499 -0.924 -7.998 1.00 96.50 197 PRO A O 1
ATOM 1576 N N . LEU A 1 198 ? -8.692 -1.640 -9.120 1.00 97.44 198 LEU A N 1
ATOM 1577 C CA . LEU A 1 198 ? -7.816 -1.692 -7.956 1.00 97.44 198 LEU A CA 1
ATOM 1578 C C . LEU A 1 198 ? -7.426 -0.295 -7.458 1.00 97.44 198 LEU A C 1
ATOM 1580 O O . LEU A 1 198 ? -7.462 -0.048 -6.254 1.00 97.44 198 LEU A O 1
ATOM 1584 N N . LEU A 1 199 ? -7.065 0.617 -8.363 1.00 97.38 199 LEU A N 1
ATOM 1585 C CA . LEU A 1 199 ? -6.733 2.000 -8.019 1.00 97.38 199 LEU A CA 1
ATOM 1586 C C . LEU A 1 199 ? -7.964 2.737 -7.485 1.00 97.38 199 LEU A C 1
ATOM 1588 O O . LEU A 1 199 ? -7.865 3.443 -6.481 1.00 97.38 199 LEU A O 1
ATOM 1592 N N . HIS A 1 200 ? -9.135 2.503 -8.083 1.00 97.25 200 HIS A N 1
ATOM 1593 C CA . HIS A 1 200 ? -10.405 2.997 -7.557 1.00 97.25 200 HIS A CA 1
ATOM 1594 C C . HIS A 1 200 ? -10.686 2.458 -6.147 1.00 97.25 200 HIS A C 1
ATOM 1596 O O . HIS A 1 200 ? -10.942 3.239 -5.231 1.00 97.25 200 HIS A O 1
ATOM 1602 N N . TRP A 1 201 ? -10.545 1.146 -5.929 1.00 97.69 201 TRP A N 1
ATOM 1603 C CA . TRP A 1 201 ? -10.693 0.541 -4.603 1.00 97.69 201 TRP A CA 1
ATOM 1604 C C . TRP A 1 201 ? -9.725 1.137 -3.572 1.00 97.69 201 TRP A C 1
ATOM 1606 O O . TRP A 1 201 ? -10.152 1.497 -2.476 1.00 97.69 201 TRP A O 1
ATOM 1616 N N . LEU A 1 202 ? -8.444 1.295 -3.921 1.00 98.12 202 LEU A N 1
ATOM 1617 C CA . LEU A 1 202 ? -7.440 1.917 -3.055 1.00 98.12 202 LEU A CA 1
ATOM 1618 C C . LEU A 1 202 ? -7.882 3.320 -2.628 1.00 98.12 202 LEU A C 1
ATOM 1620 O O . LEU A 1 202 ? -7.760 3.662 -1.449 1.00 98.12 202 LEU A O 1
ATOM 1624 N N . CYS A 1 203 ? -8.437 4.104 -3.559 1.00 97.88 203 CYS A N 1
ATOM 1625 C CA . CYS A 1 203 ? -8.949 5.434 -3.248 1.00 97.88 203 CYS A CA 1
ATOM 1626 C C . CYS A 1 203 ? -10.091 5.396 -2.252 1.00 97.88 203 CYS A C 1
ATOM 1628 O O . CYS A 1 203 ? -10.027 6.060 -1.217 1.00 97.88 203 CYS A O 1
ATOM 1630 N N . LEU A 1 204 ? -11.092 4.564 -2.533 1.00 97.56 204 LEU A N 1
ATOM 1631 C CA . LEU A 1 204 ? -12.251 4.423 -1.668 1.00 97.56 204 LEU A CA 1
ATOM 1632 C C . LEU A 1 204 ? -11.849 3.980 -0.258 1.00 97.56 204 LEU A C 1
ATOM 1634 O O . LEU A 1 204 ? -12.403 4.494 0.706 1.00 97.56 204 LEU A O 1
ATOM 1638 N N . VAL A 1 205 ? -10.878 3.069 -0.107 1.00 97.94 205 VAL A N 1
ATOM 1639 C CA . VAL A 1 205 ? -10.400 2.637 1.219 1.00 97.94 205 VAL A CA 1
ATOM 1640 C C . VAL A 1 205 ? -9.776 3.798 1.989 1.00 97.94 205 VAL A C 1
ATOM 1642 O O . VAL A 1 205 ? -10.069 3.981 3.171 1.00 97.94 205 VAL A O 1
ATOM 1645 N N . ILE A 1 206 ? -8.901 4.575 1.349 1.00 98.06 206 ILE A N 1
ATOM 1646 C CA . ILE A 1 206 ? -8.229 5.701 2.006 1.00 98.06 206 ILE A CA 1
ATOM 1647 C C . ILE A 1 206 ? -9.250 6.777 2.391 1.00 98.06 206 ILE A C 1
ATOM 1649 O O . ILE A 1 206 ? -9.212 7.282 3.512 1.00 98.06 206 ILE A O 1
ATOM 1653 N N . GLU A 1 207 ? -10.174 7.108 1.492 1.00 97.38 207 GLU A N 1
ATOM 1654 C CA . GLU A 1 207 ? -11.208 8.110 1.742 1.00 97.38 207 GLU A CA 1
ATOM 1655 C C . GLU A 1 207 ? -12.210 7.682 2.813 1.00 97.38 207 GLU A C 1
ATOM 1657 O O . GLU A 1 207 ? -12.532 8.482 3.689 1.00 97.38 207 GLU A O 1
ATOM 1662 N N . ASP A 1 208 ? -12.689 6.436 2.770 1.00 97.19 208 ASP A N 1
ATOM 1663 C CA . ASP A 1 208 ? -13.573 5.866 3.793 1.00 97.19 208 ASP A CA 1
ATOM 1664 C C . ASP A 1 208 ? -12.934 5.979 5.180 1.00 97.19 208 ASP A C 1
ATOM 1666 O O . ASP A 1 208 ? -13.546 6.459 6.135 1.00 97.19 208 ASP A O 1
ATOM 1670 N N . ARG A 1 209 ? -11.646 5.638 5.273 1.00 96.62 209 ARG A N 1
ATOM 1671 C CA . ARG A 1 209 ? -10.901 5.717 6.530 1.00 96.62 209 ARG A CA 1
ATOM 1672 C C . ARG A 1 209 ? -10.650 7.146 6.990 1.00 96.62 209 ARG A C 1
ATOM 1674 O O . ARG A 1 209 ? -10.694 7.380 8.189 1.00 96.62 209 ARG A O 1
ATOM 1681 N N . LEU A 1 210 ? -10.455 8.100 6.080 1.00 96.69 210 LEU A N 1
ATOM 1682 C CA . LEU A 1 210 ? -10.361 9.525 6.423 1.00 96.69 210 LEU A CA 1
ATOM 1683 C C . LEU A 1 210 ? -11.703 10.149 6.838 1.00 96.69 210 LEU A C 1
ATOM 1685 O O . LEU A 1 210 ? -11.699 11.179 7.507 1.00 96.69 210 LEU A O 1
ATOM 1689 N N . LYS A 1 211 ? -12.838 9.563 6.435 1.00 96.81 211 LYS A N 1
ATOM 1690 C CA . LYS A 1 211 ? -14.180 9.976 6.885 1.00 96.81 211 LYS A CA 1
ATOM 1691 C C . LYS A 1 211 ? -14.515 9.414 8.269 1.00 96.81 211 LYS A C 1
ATOM 1693 O O . LYS A 1 211 ? -15.284 10.028 9.006 1.00 96.81 211 LYS A O 1
ATOM 1698 N N . ALA A 1 212 ? -13.952 8.260 8.621 1.00 95.56 212 ALA A N 1
ATOM 1699 C CA . ALA A 1 212 ? -14.075 7.679 9.950 1.00 95.56 212 ALA A CA 1
ATOM 1700 C C . ALA A 1 212 ? -13.247 8.466 10.992 1.00 95.56 212 ALA A C 1
ATOM 1702 O O . ALA A 1 212 ? -12.226 9.067 10.651 1.00 95.56 212 ALA A O 1
ATOM 1703 N N . PRO A 1 213 ? -13.642 8.462 12.280 1.00 94.62 213 PRO A N 1
ATOM 1704 C CA . PRO A 1 213 ? -12.874 9.120 13.331 1.00 94.62 213 PRO A CA 1
ATOM 1705 C C . PRO A 1 213 ? -11.519 8.422 13.529 1.00 94.62 213 PRO A C 1
ATOM 1707 O O . PRO A 1 213 ? -11.441 7.334 14.099 1.00 94.62 213 PRO A O 1
ATOM 1710 N N . LEU A 1 214 ? -10.445 9.064 13.065 1.00 95.56 214 LEU A N 1
ATOM 1711 C CA . LEU A 1 214 ? -9.063 8.630 13.269 1.00 95.56 214 LEU A CA 1
ATOM 1712 C C . LEU A 1 214 ? -8.387 9.455 14.374 1.00 95.56 214 LEU A C 1
ATOM 1714 O O . LEU A 1 214 ? -8.692 10.637 14.546 1.00 95.56 214 LEU A O 1
ATOM 1718 N N . PRO A 1 215 ? -7.399 8.891 15.091 1.00 97.25 215 PRO A N 1
ATOM 1719 C CA . PRO A 1 215 ? -6.500 9.683 15.916 1.00 97.25 215 PRO A CA 1
ATOM 1720 C C . PRO A 1 215 ? -5.841 10.804 15.087 1.00 97.25 215 PRO A C 1
ATOM 1722 O O . PRO A 1 215 ? -5.343 10.542 13.988 1.00 97.25 215 PRO A O 1
ATOM 1725 N N . PRO A 1 216 ? -5.722 12.038 15.609 1.00 97.19 216 PRO A N 1
ATOM 1726 C CA . PRO A 1 216 ? -5.243 13.192 14.838 1.00 97.19 216 PRO A CA 1
ATOM 1727 C C . PRO A 1 216 ? -3.782 13.064 14.377 1.00 97.19 216 PRO A C 1
ATOM 1729 O O . PRO A 1 216 ? -3.340 13.756 13.461 1.00 97.19 216 PRO A O 1
ATOM 1732 N N . ALA A 1 217 ? -2.985 12.202 15.013 1.00 96.50 217 ALA A N 1
ATOM 1733 C CA . ALA A 1 217 ? -1.647 11.862 14.528 1.00 96.50 217 ALA A CA 1
ATOM 1734 C C . ALA A 1 217 ? -1.706 10.995 13.258 1.00 96.50 217 ALA A C 1
ATOM 1736 O O . ALA A 1 217 ? -0.990 11.269 12.296 1.00 96.50 217 ALA A O 1
ATOM 1737 N N . GLN A 1 218 ? -2.594 10.000 13.242 1.00 96.75 218 GLN A N 1
ATOM 1738 C CA . GLN A 1 218 ? -2.784 9.094 12.115 1.00 96.75 218 GLN A CA 1
ATOM 1739 C C . GLN A 1 218 ? -3.411 9.822 10.926 1.00 96.75 218 GLN A C 1
ATOM 1741 O O . GLN A 1 218 ? -2.923 9.681 9.810 1.00 96.75 218 GLN A O 1
ATOM 1746 N N . GLU A 1 219 ? -4.422 10.663 11.155 1.00 97.50 219 GLU A N 1
ATOM 1747 C CA . GLU A 1 219 ? -5.025 11.465 10.085 1.00 97.50 219 GLU A CA 1
ATOM 1748 C C . GLU A 1 219 ? -3.982 12.371 9.411 1.00 97.50 219 GLU A C 1
ATOM 1750 O O . GLU A 1 219 ? -3.853 12.374 8.185 1.00 97.50 219 GLU A O 1
ATOM 1755 N N . ARG A 1 220 ? -3.171 13.087 10.206 1.00 97.62 220 ARG A N 1
ATOM 1756 C CA . ARG A 1 220 ? -2.067 13.909 9.684 1.00 97.62 220 ARG A CA 1
ATOM 1757 C C . ARG A 1 220 ? -1.057 13.080 8.895 1.00 97.62 220 ARG A C 1
ATOM 1759 O O . ARG A 1 220 ? -0.579 13.543 7.863 1.00 97.62 220 ARG A O 1
ATOM 1766 N N . GLN A 1 221 ? -0.746 11.869 9.354 1.00 97.50 221 GLN A N 1
ATOM 1767 C CA . GLN A 1 221 ? 0.155 10.966 8.645 1.00 97.50 221 GLN A CA 1
ATOM 1768 C C . GLN A 1 221 ? -0.427 10.515 7.302 1.00 97.50 221 GLN A C 1
ATOM 1770 O O . GLN A 1 221 ? 0.277 10.597 6.299 1.00 97.50 221 GLN A O 1
ATOM 1775 N N . VAL A 1 222 ? -1.692 10.082 7.257 1.00 97.75 222 VAL A N 1
ATOM 1776 C CA . VAL A 1 222 ? -2.352 9.667 6.009 1.00 97.75 222 VAL A CA 1
ATOM 1777 C C . VAL A 1 222 ? -2.405 10.841 5.037 1.00 97.75 222 VAL A C 1
ATOM 1779 O O . VAL A 1 222 ? -1.912 10.715 3.921 1.00 97.75 222 VAL A O 1
ATOM 1782 N N . ARG A 1 223 ? -2.892 12.014 5.468 1.00 97.62 223 ARG A N 1
ATOM 1783 C CA . ARG A 1 223 ? -2.954 13.220 4.622 1.00 97.62 223 ARG A CA 1
ATOM 1784 C C . ARG A 1 223 ? -1.578 13.662 4.131 1.00 97.62 223 ARG A C 1
ATOM 1786 O O . ARG A 1 223 ? -1.442 14.037 2.973 1.00 97.62 223 ARG A O 1
ATOM 1793 N N . GLY A 1 224 ? -0.552 13.562 4.976 1.00 97.50 224 GLY A N 1
ATOM 1794 C CA . GLY A 1 224 ? 0.833 13.863 4.612 1.00 97.50 224 GLY A CA 1
ATOM 1795 C C . GLY A 1 224 ? 1.435 12.900 3.585 1.00 97.50 224 GLY A C 1
ATOM 1796 O O . GLY A 1 224 ? 2.476 13.207 3.009 1.00 97.50 224 GLY A O 1
ATOM 1797 N N . LEU A 1 225 ? 0.809 11.749 3.327 1.00 97.44 225 LEU A N 1
ATOM 1798 C CA . LEU A 1 225 ? 1.209 10.811 2.279 1.00 97.44 225 LEU A CA 1
ATOM 1799 C C . LEU A 1 225 ? 0.433 11.011 0.971 1.00 97.44 225 LEU A C 1
ATOM 1801 O O . LEU A 1 225 ? 0.881 10.511 -0.056 1.00 97.44 225 LEU A O 1
ATOM 1805 N N . LEU A 1 226 ? -0.680 11.746 0.977 1.00 97.56 226 LEU A N 1
ATOM 1806 C CA . LEU A 1 226 ? -1.479 11.957 -0.228 1.00 97.56 226 LEU A CA 1
ATOM 1807 C C . LEU A 1 226 ? -0.872 13.029 -1.151 1.00 97.56 226 LEU A C 1
ATOM 1809 O O . LEU A 1 226 ? -0.144 13.915 -0.686 1.00 97.56 226 LEU A O 1
ATOM 1813 N N . PRO A 1 227 ? -1.182 12.981 -2.459 1.00 96.12 227 PRO A N 1
ATOM 1814 C CA . PRO A 1 227 ? -0.878 14.067 -3.383 1.00 96.12 227 PRO A CA 1
ATOM 1815 C C . PRO A 1 227 ? -1.550 15.384 -2.963 1.00 96.12 227 PRO A C 1
ATOM 1817 O O . PRO A 1 227 ? -2.669 15.392 -2.448 1.00 96.12 227 PRO A O 1
ATOM 1820 N N . THR A 1 228 ? -0.899 16.519 -3.238 1.00 93.56 228 THR A N 1
ATOM 1821 C CA . THR A 1 228 ? -1.369 17.866 -2.844 1.00 93.56 228 THR A CA 1
ATOM 1822 C C . THR A 1 228 ? -2.736 18.241 -3.440 1.00 93.56 228 THR A C 1
ATOM 1824 O O . THR A 1 228 ? -3.432 19.088 -2.892 1.00 93.56 228 THR A O 1
ATOM 1827 N N . GLY A 1 229 ? -3.146 17.603 -4.541 1.00 91.06 229 GLY A N 1
ATOM 1828 C CA . GLY A 1 229 ? -4.444 17.816 -5.196 1.00 91.06 229 GLY A CA 1
ATOM 1829 C C . GLY A 1 229 ? -5.574 16.902 -4.712 1.00 91.06 229 GLY A C 1
ATOM 1830 O O . GLY A 1 229 ? -6.641 16.902 -5.319 1.00 91.06 229 GLY A O 1
ATOM 1831 N N . GLY A 1 230 ? -5.345 16.111 -3.661 1.00 93.19 230 GLY A N 1
ATOM 1832 C CA . GLY A 1 230 ? -6.263 15.056 -3.246 1.00 93.19 230 GLY A CA 1
ATOM 1833 C C . GLY A 1 230 ? -6.101 13.778 -4.069 1.00 93.19 230 GLY A C 1
ATOM 1834 O O . GLY A 1 230 ? -5.154 13.621 -4.841 1.00 93.19 230 GLY A O 1
ATOM 1835 N N . LEU A 1 231 ? -7.020 12.841 -3.853 1.00 95.12 231 LEU A N 1
ATOM 1836 C CA . LEU A 1 231 ? -7.004 11.518 -4.460 1.00 95.12 231 LEU A CA 1
ATOM 1837 C C . LEU A 1 231 ? -8.145 11.439 -5.481 1.00 95.12 231 LEU A C 1
ATOM 1839 O O . LEU A 1 231 ? -9.299 11.633 -5.124 1.00 95.12 231 LEU A O 1
ATOM 1843 N N . VAL A 1 232 ? -7.822 11.224 -6.757 1.00 95.94 232 VAL A N 1
ATOM 1844 C CA . VAL A 1 232 ? -8.812 11.131 -7.842 1.00 95.94 232 VAL A CA 1
ATOM 1845 C C . VAL A 1 232 ? -8.513 9.874 -8.638 1.00 95.94 232 VAL A C 1
ATOM 1847 O O . VAL A 1 232 ? -7.469 9.789 -9.287 1.00 95.94 232 VAL A O 1
ATOM 1850 N N . SER A 1 233 ? -9.411 8.893 -8.566 1.00 93.62 233 SER A N 1
ATOM 1851 C CA . SER A 1 233 ? -9.164 7.546 -9.091 1.00 93.62 233 SER A CA 1
ATOM 1852 C C . SER A 1 233 ? -8.888 7.515 -10.595 1.00 93.62 233 SER A C 1
ATOM 1854 O O . SER A 1 233 ? -8.049 6.748 -11.050 1.00 93.62 233 SER A O 1
ATOM 1856 N N . GLU A 1 234 ? -9.529 8.400 -11.359 1.00 95.38 234 GLU A N 1
ATOM 1857 C CA . GLU A 1 234 ? -9.428 8.487 -12.817 1.00 95.38 234 GLU A CA 1
ATOM 1858 C C . GLU A 1 234 ? -8.083 9.045 -13.288 1.00 95.38 234 GLU A C 1
ATOM 1860 O O . GLU A 1 234 ? -7.732 8.900 -14.457 1.00 95.38 234 GLU A O 1
ATOM 1865 N N . LYS A 1 235 ? -7.351 9.718 -12.395 1.00 95.94 235 LYS A N 1
ATOM 1866 C CA . LYS A 1 235 ? -6.048 10.323 -12.691 1.00 95.94 235 LYS A CA 1
ATOM 1867 C C . LYS A 1 235 ? -4.882 9.482 -12.190 1.00 95.94 235 LYS A C 1
ATOM 1869 O O . LYS A 1 235 ? -3.747 9.787 -12.540 1.00 95.94 235 LYS A O 1
ATOM 1874 N N . LEU A 1 236 ? -5.152 8.480 -11.357 1.00 96.62 236 LEU A N 1
ATOM 1875 C CA . LEU A 1 236 ? -4.111 7.621 -10.821 1.00 96.62 236 LEU A CA 1
ATOM 1876 C C . LEU A 1 236 ? -3.672 6.596 -11.856 1.00 96.62 236 LEU A C 1
ATOM 1878 O O . LEU A 1 236 ? -4.475 5.965 -12.539 1.00 96.62 236 LEU A O 1
ATOM 1882 N N . SER A 1 237 ? -2.367 6.403 -11.896 1.00 96.94 237 SER A N 1
ATOM 1883 C CA . SER A 1 237 ? -1.665 5.423 -12.700 1.00 96.94 237 SER A CA 1
ATOM 1884 C C . SER A 1 237 ? -0.810 4.528 -11.802 1.00 96.94 237 SER A C 1
ATOM 1886 O O . SER A 1 237 ? -0.602 4.798 -10.617 1.00 96.94 237 SER A O 1
ATOM 1888 N N . VAL A 1 238 ? -0.255 3.459 -12.370 1.00 97.00 238 VAL A N 1
ATOM 1889 C CA . VAL A 1 238 ? 0.684 2.578 -11.652 1.00 97.00 238 VAL A CA 1
ATOM 1890 C C . VAL A 1 238 ? 1.934 3.337 -11.195 1.00 97.00 238 VAL A C 1
ATOM 1892 O O . VAL A 1 238 ? 2.486 3.042 -10.136 1.00 97.00 238 VAL A O 1
ATOM 1895 N N . ASN A 1 239 ? 2.354 4.355 -11.950 1.00 96.88 239 ASN A N 1
ATOM 1896 C CA . ASN A 1 239 ? 3.531 5.160 -11.631 1.00 96.88 239 ASN A CA 1
ATOM 1897 C C . ASN A 1 239 ? 3.353 5.966 -10.340 1.00 96.88 239 ASN A C 1
ATOM 1899 O O . ASN A 1 239 ? 4.332 6.202 -9.636 1.00 96.88 239 ASN A O 1
ATOM 1903 N N . ASP A 1 240 ? 2.119 6.307 -9.964 1.00 97.25 240 ASP A N 1
ATOM 1904 C CA . ASP A 1 240 ? 1.826 7.006 -8.707 1.00 97.25 240 ASP A CA 1
ATOM 1905 C C . ASP A 1 240 ? 2.043 6.115 -7.470 1.00 97.25 240 ASP A C 1
ATOM 1907 O O . ASP A 1 240 ? 2.093 6.602 -6.342 1.00 97.25 240 ASP A O 1
ATOM 1911 N N . LEU A 1 241 ? 2.212 4.801 -7.662 1.00 97.75 241 LEU A N 1
ATOM 1912 C CA . LEU A 1 241 ? 2.591 3.872 -6.597 1.00 97.75 241 LEU A CA 1
ATOM 1913 C C . LEU A 1 241 ? 4.110 3.817 -6.374 1.00 97.75 241 LEU A C 1
ATOM 1915 O O . LEU A 1 241 ? 4.538 3.356 -5.312 1.00 97.75 241 LEU A O 1
ATOM 1919 N N . SER A 1 242 ? 4.919 4.272 -7.341 1.00 97.00 242 SER A N 1
ATOM 1920 C CA . SER A 1 242 ? 6.383 4.112 -7.341 1.00 97.00 242 SER A CA 1
ATOM 1921 C C . SER A 1 242 ? 7.042 4.706 -6.096 1.00 97.00 242 SER A C 1
ATOM 1923 O O . SER A 1 242 ? 7.906 4.084 -5.484 1.00 97.00 242 SER A O 1
ATOM 1925 N N . ASP A 1 243 ? 6.589 5.868 -5.627 1.00 96.75 243 ASP A N 1
ATOM 1926 C CA . ASP A 1 243 ? 7.174 6.535 -4.465 1.00 96.75 243 ASP A CA 1
ATOM 1927 C C . ASP A 1 243 ? 6.835 5.864 -3.116 1.00 96.75 243 ASP A C 1
ATOM 1929 O O . ASP A 1 243 ? 7.386 6.250 -2.075 1.00 96.75 243 ASP A O 1
ATOM 1933 N N . GLY A 1 244 ? 5.939 4.870 -3.126 1.00 98.12 244 GLY A N 1
ATOM 1934 C CA . GLY A 1 244 ? 5.459 4.115 -1.972 1.00 98.12 244 GLY A CA 1
ATOM 1935 C C . GLY A 1 244 ? 4.550 4.893 -1.015 1.00 98.12 244 GLY A C 1
ATOM 1936 O O . GLY A 1 244 ? 4.145 4.338 0.007 1.00 98.12 244 GLY A O 1
ATOM 1937 N N . ARG A 1 245 ? 4.219 6.163 -1.284 1.00 98.31 245 ARG A N 1
ATOM 1938 C CA . ARG A 1 245 ? 3.399 6.985 -0.381 1.00 98.31 245 ARG A CA 1
ATOM 1939 C C . ARG A 1 245 ? 1.959 6.503 -0.342 1.00 98.31 245 ARG A C 1
ATOM 1941 O O . ARG A 1 245 ? 1.440 6.308 0.755 1.00 98.31 245 ARG A O 1
ATOM 1948 N N . LEU A 1 246 ? 1.349 6.232 -1.499 1.00 98.31 246 LEU A N 1
ATOM 1949 C CA . LEU A 1 246 ? -0.015 5.692 -1.573 1.00 98.31 246 LEU A CA 1
ATOM 1950 C C . LEU A 1 246 ? -0.124 4.305 -0.928 1.00 98.31 246 LEU A C 1
ATOM 1952 O O . LEU A 1 246 ? -1.087 4.029 -0.216 1.00 98.31 246 LEU A O 1
ATOM 1956 N N . LEU A 1 247 ? 0.900 3.464 -1.093 1.00 98.56 247 LEU A N 1
ATOM 1957 C CA . LEU A 1 247 ? 0.974 2.149 -0.451 1.00 98.56 247 LEU A CA 1
ATOM 1958 C C . LEU A 1 247 ? 1.030 2.263 1.079 1.00 98.56 247 LEU A C 1
ATOM 1960 O O . LEU A 1 247 ? 0.303 1.570 1.793 1.00 98.56 247 LEU A O 1
ATOM 1964 N N . CYS A 1 248 ? 1.858 3.172 1.604 1.00 98.56 248 CYS A N 1
ATOM 1965 C CA . CYS A 1 248 ? 1.893 3.448 3.037 1.00 98.56 248 CYS A CA 1
ATOM 1966 C C . CYS A 1 248 ? 0.592 4.090 3.534 1.00 98.56 248 CYS A C 1
ATOM 1968 O O . CYS A 1 248 ? 0.143 3.732 4.617 1.00 98.56 248 CYS A O 1
ATOM 1970 N N . ALA A 1 249 ? -0.020 5.002 2.772 1.00 98.44 249 ALA A N 1
ATOM 1971 C CA . ALA A 1 249 ? -1.291 5.627 3.133 1.00 98.44 249 ALA A CA 1
ATOM 1972 C C . ALA A 1 249 ? -2.392 4.571 3.269 1.00 98.44 249 ALA A C 1
ATOM 1974 O O . ALA A 1 249 ? -3.059 4.525 4.298 1.00 98.44 249 ALA A O 1
ATOM 1975 N N . LEU A 1 250 ? -2.502 3.663 2.293 1.00 98.50 250 LEU A N 1
ATOM 1976 C CA . LEU A 1 250 ? -3.400 2.514 2.355 1.00 98.50 250 LEU A CA 1
ATOM 1977 C C . LEU A 1 250 ? -3.154 1.687 3.623 1.00 98.50 250 LEU A C 1
ATOM 1979 O O . LEU A 1 250 ? -4.091 1.427 4.373 1.00 98.50 250 LEU A O 1
ATOM 1983 N N . MET A 1 251 ? -1.899 1.311 3.894 1.00 98.31 251 MET A N 1
ATOM 1984 C CA . MET A 1 251 ? -1.565 0.471 5.049 1.00 98.31 251 MET A CA 1
ATOM 1985 C C . MET A 1 251 ? -1.874 1.156 6.387 1.00 98.31 251 MET A C 1
ATOM 1987 O O . MET A 1 251 ? -2.456 0.535 7.271 1.00 98.31 251 MET A O 1
ATOM 1991 N N . VAL A 1 252 ? -1.546 2.442 6.534 1.00 97.94 252 VAL A N 1
ATOM 1992 C CA . VAL A 1 252 ? -1.863 3.229 7.739 1.00 97.94 252 VAL A CA 1
ATOM 1993 C C . VAL A 1 252 ? -3.373 3.363 7.922 1.00 97.94 252 VAL A C 1
ATOM 1995 O O . VAL A 1 252 ? -3.849 3.329 9.053 1.00 97.94 252 VAL A O 1
ATOM 1998 N N . SER A 1 253 ? -4.135 3.487 6.835 1.00 97.56 253 SER A N 1
ATOM 1999 C CA . SER A 1 253 ? -5.597 3.564 6.878 1.00 97.56 253 SER A CA 1
ATOM 2000 C C . SER A 1 253 ? -6.250 2.257 7.336 1.00 97.56 253 SER A C 1
ATOM 2002 O O . SER A 1 253 ? -7.281 2.296 8.004 1.00 97.56 253 SER A O 1
ATOM 2004 N N . VAL A 1 254 ? -5.671 1.095 7.012 1.00 97.00 254 VAL A N 1
ATOM 2005 C CA . VAL A 1 254 ? -6.266 -0.211 7.361 1.00 97.00 254 VAL A CA 1
ATOM 2006 C C . VAL A 1 254 ? -5.706 -0.821 8.646 1.00 97.00 254 VAL A C 1
ATOM 2008 O O . VAL A 1 254 ? -6.457 -1.438 9.397 1.00 97.00 254 VAL A O 1
ATOM 2011 N N . ARG A 1 255 ? -4.400 -0.675 8.897 1.00 97.12 255 ARG A N 1
ATOM 2012 C CA . ARG A 1 255 ? -3.646 -1.320 9.985 1.00 97.12 255 ARG A CA 1
ATOM 2013 C C . ARG A 1 255 ? -2.521 -0.403 10.485 1.00 97.12 255 ARG A C 1
ATOM 2015 O O . ARG A 1 255 ? -1.342 -0.642 10.199 1.00 97.12 255 ARG A O 1
ATOM 2022 N N . PRO A 1 256 ? -2.858 0.666 11.232 1.00 96.75 256 PRO A N 1
ATOM 2023 C CA . PRO A 1 256 ? -1.864 1.617 11.736 1.00 96.75 256 PRO A CA 1
ATOM 2024 C C . PRO A 1 256 ? -0.844 0.983 12.689 1.00 96.75 256 PRO A C 1
ATOM 2026 O O . PRO A 1 256 ? 0.280 1.469 12.797 1.00 96.75 256 PRO A O 1
ATOM 2029 N N . ASP A 1 257 ? -1.209 -0.123 13.339 1.00 97.50 257 ASP A N 1
ATOM 2030 C CA . ASP A 1 257 ? -0.343 -0.921 14.208 1.00 97.50 257 ASP A CA 1
ATOM 2031 C C . ASP A 1 257 ? 0.881 -1.484 13.470 1.00 97.50 257 ASP A C 1
ATOM 2033 O O . ASP A 1 257 ? 1.970 -1.567 14.039 1.00 97.50 257 ASP A O 1
ATOM 2037 N N . LEU A 1 258 ? 0.728 -1.820 12.186 1.00 97.88 258 LEU A N 1
ATOM 2038 C CA . LEU A 1 258 ? 1.800 -2.398 11.373 1.00 97.88 258 LEU A CA 1
ATOM 2039 C C . LEU A 1 258 ? 2.722 -1.342 10.756 1.00 97.88 258 LEU A C 1
ATOM 2041 O O . LEU A 1 258 ? 3.848 -1.660 10.365 1.00 97.88 258 LEU A O 1
ATOM 2045 N N . LEU A 1 259 ? 2.265 -0.089 10.670 1.00 96.94 259 LEU A N 1
ATOM 2046 C CA . LEU A 1 259 ? 3.025 1.012 10.083 1.00 96.94 259 LEU A CA 1
ATOM 2047 C C . LEU A 1 259 ? 2.889 2.303 10.918 1.00 96.94 259 LEU A C 1
ATOM 2049 O O . LEU A 1 259 ? 2.282 3.276 10.465 1.00 96.94 259 LEU A O 1
ATOM 2053 N N . PRO A 1 260 ? 3.523 2.373 12.109 1.00 94.81 260 PRO A N 1
ATOM 2054 C CA . PRO A 1 260 ? 3.399 3.535 12.995 1.00 94.81 260 PRO A CA 1
ATOM 2055 C C . PRO A 1 260 ? 3.970 4.828 12.404 1.00 94.81 260 PRO A C 1
ATOM 2057 O O . PRO A 1 260 ? 3.544 5.919 12.764 1.00 94.81 260 PRO A O 1
ATOM 2060 N N . LYS A 1 261 ? 4.970 4.722 11.517 1.00 96.44 261 LYS A N 1
ATOM 2061 C CA . LYS A 1 261 ? 5.595 5.867 10.844 1.00 96.44 261 LYS A CA 1
ATOM 2062 C C . LYS A 1 261 ? 6.148 5.476 9.477 1.00 96.44 261 LYS A C 1
ATOM 2064 O O . LYS A 1 261 ? 6.980 4.571 9.372 1.00 96.44 261 LYS A O 1
ATOM 2069 N N . ALA A 1 262 ? 5.731 6.206 8.446 1.00 97.06 262 ALA A N 1
ATOM 2070 C CA . ALA A 1 262 ? 6.254 6.041 7.095 1.00 97.06 262 ALA A CA 1
ATOM 2071 C C . ALA A 1 262 ? 7.682 6.596 6.965 1.00 97.06 262 ALA A C 1
ATOM 2073 O O . ALA A 1 262 ? 8.016 7.650 7.512 1.00 97.06 262 ALA A O 1
ATOM 2074 N N . ASN A 1 263 ? 8.529 5.878 6.230 1.00 97.50 263 ASN A N 1
ATOM 2075 C CA . ASN A 1 263 ? 9.885 6.304 5.908 1.00 97.50 263 ASN A CA 1
ATOM 2076 C C . ASN A 1 263 ? 9.865 7.533 4.973 1.00 97.50 263 ASN A C 1
ATOM 2078 O O . ASN A 1 263 ? 8.972 7.698 4.138 1.00 97.50 263 ASN A O 1
ATOM 2082 N N . ALA A 1 264 ? 10.867 8.403 5.095 1.00 97.06 264 ALA A N 1
ATOM 2083 C CA . ALA A 1 264 ? 11.027 9.559 4.216 1.00 97.06 264 ALA A CA 1
ATOM 2084 C C . ALA A 1 264 ? 11.500 9.166 2.802 1.00 97.06 264 ALA A C 1
ATOM 2086 O O . ALA A 1 264 ? 11.178 9.854 1.835 1.00 97.06 264 ALA A O 1
ATOM 2087 N N . VAL A 1 265 ? 12.217 8.047 2.672 1.00 97.38 265 VAL A N 1
ATOM 2088 C CA . VAL A 1 265 ? 12.796 7.559 1.412 1.00 97.38 265 VAL A CA 1
ATOM 2089 C C . VAL A 1 265 ? 11.856 6.555 0.739 1.00 97.38 265 VAL A C 1
ATOM 2091 O O . VAL A 1 265 ? 11.351 5.651 1.408 1.00 97.38 265 VAL A O 1
ATOM 2094 N N . SER A 1 266 ? 11.669 6.662 -0.583 1.00 97.06 266 SER A N 1
ATOM 2095 C CA . SER A 1 266 ? 10.747 5.816 -1.365 1.00 97.06 266 SER A CA 1
ATOM 2096 C C . SER A 1 266 ? 11.023 4.319 -1.205 1.00 97.06 266 SER A C 1
ATOM 2098 O O . SER A 1 266 ? 10.125 3.563 -0.843 1.00 97.06 266 SER A O 1
ATOM 2100 N N . LEU A 1 267 ? 12.286 3.894 -1.340 1.00 97.38 267 LEU A N 1
ATOM 2101 C CA . LEU A 1 267 ? 12.688 2.499 -1.115 1.00 97.38 267 LEU A CA 1
ATOM 2102 C C . LEU A 1 267 ? 12.322 2.006 0.294 1.00 97.38 267 LEU A C 1
ATOM 2104 O O . LEU A 1 267 ? 11.827 0.894 0.467 1.00 97.38 267 LEU A O 1
ATOM 2108 N N . GLY A 1 268 ? 12.525 2.858 1.302 1.00 97.81 268 GLY A N 1
ATOM 2109 C CA . GLY A 1 268 ? 12.172 2.553 2.685 1.00 97.81 268 GLY A CA 1
ATOM 2110 C C . GLY A 1 268 ? 10.664 2.398 2.891 1.00 97.81 268 GLY A C 1
ATOM 2111 O O . GLY A 1 268 ? 10.250 1.526 3.651 1.00 97.81 268 GLY A O 1
ATOM 2112 N N . ARG A 1 269 ? 9.843 3.199 2.198 1.00 98.25 269 ARG A N 1
ATOM 2113 C CA . ARG A 1 269 ? 8.374 3.092 2.235 1.00 98.25 269 ARG A CA 1
ATOM 2114 C C . ARG A 1 269 ? 7.887 1.790 1.620 1.00 98.25 269 ARG A C 1
ATOM 2116 O O . ARG A 1 269 ? 7.123 1.069 2.256 1.00 98.25 269 ARG A O 1
ATOM 2123 N N . VAL A 1 270 ? 8.387 1.451 0.433 1.00 98.44 270 VAL A N 1
ATOM 2124 C CA . VAL A 1 270 ? 8.048 0.192 -0.244 1.00 98.44 270 VAL A CA 1
ATOM 2125 C C . VAL A 1 270 ? 8.435 -1.009 0.626 1.00 98.44 270 VAL A C 1
ATOM 2127 O O . VAL A 1 270 ? 7.615 -1.896 0.851 1.00 98.44 270 VAL A O 1
ATOM 2130 N N . ALA A 1 271 ? 9.632 -1.005 1.220 1.00 98.25 271 ALA A N 1
ATOM 2131 C CA . ALA A 1 271 ? 10.058 -2.066 2.134 1.00 98.25 271 ALA A CA 1
ATOM 2132 C C . ALA A 1 271 ? 9.170 -2.174 3.393 1.00 98.25 271 ALA A C 1
ATOM 2134 O O . ALA A 1 271 ? 8.846 -3.281 3.827 1.00 98.25 271 ALA A O 1
ATOM 2135 N N . GLN A 1 272 ? 8.744 -1.046 3.976 1.00 98.31 272 GLN A N 1
ATOM 2136 C CA . GLN A 1 272 ? 7.805 -1.038 5.106 1.00 98.31 272 GLN A CA 1
ATOM 2137 C C . GLN A 1 272 ? 6.434 -1.600 4.721 1.00 98.31 272 GLN A C 1
ATOM 2139 O O . GLN A 1 272 ? 5.877 -2.400 5.471 1.00 98.31 272 GLN A O 1
ATOM 2144 N N . PHE A 1 273 ? 5.911 -1.218 3.555 1.00 98.62 273 PHE A N 1
ATOM 2145 C CA . PHE A 1 273 ? 4.655 -1.748 3.033 1.00 98.62 273 PHE A CA 1
ATOM 2146 C C . PHE A 1 273 ? 4.720 -3.270 2.844 1.00 98.62 273 PHE A C 1
ATOM 2148 O O . PHE A 1 273 ? 3.841 -3.981 3.328 1.00 98.62 273 PHE A O 1
ATOM 2155 N N . LEU A 1 274 ? 5.785 -3.782 2.219 1.00 98.62 274 LEU A N 1
ATOM 2156 C CA . LEU A 1 274 ? 5.984 -5.221 2.018 1.00 98.62 274 LEU A CA 1
ATOM 2157 C C . LEU A 1 274 ? 6.100 -5.977 3.348 1.00 98.62 274 LEU A C 1
ATOM 2159 O O . LEU A 1 274 ? 5.506 -7.043 3.508 1.00 98.62 274 LEU A O 1
ATOM 2163 N N . LYS A 1 275 ? 6.801 -5.407 4.338 1.00 98.44 275 LYS A N 1
ATOM 2164 C CA . LYS A 1 275 ? 6.880 -5.975 5.693 1.00 98.44 275 LYS A CA 1
ATOM 2165 C C . LYS A 1 275 ? 5.503 -6.045 6.361 1.00 98.44 275 LYS A C 1
ATOM 2167 O O . LYS A 1 275 ? 5.186 -7.058 6.981 1.00 98.44 275 LYS A O 1
ATOM 2172 N N . ALA A 1 276 ? 4.689 -4.999 6.230 1.00 98.44 276 ALA A N 1
ATOM 2173 C CA . ALA A 1 276 ? 3.329 -4.981 6.763 1.00 98.44 276 ALA A CA 1
ATOM 2174 C C . ALA A 1 276 ? 2.420 -5.996 6.045 1.00 98.44 276 ALA A C 1
ATOM 2176 O O . ALA A 1 276 ? 1.678 -6.722 6.699 1.00 98.44 276 ALA A O 1
ATOM 2177 N N . CYS A 1 277 ? 2.545 -6.128 4.721 1.00 98.56 277 CYS A N 1
ATOM 2178 C CA . CYS A 1 277 ? 1.851 -7.152 3.938 1.00 98.56 277 CYS A CA 1
ATOM 2179 C C . CYS A 1 277 ? 2.204 -8.574 4.400 1.00 98.56 277 CYS A C 1
ATOM 2181 O O . CYS A 1 277 ? 1.316 -9.398 4.613 1.00 98.56 277 CYS A O 1
ATOM 2183 N N . ALA A 1 278 ? 3.491 -8.852 4.621 1.00 98.44 278 ALA A N 1
ATOM 2184 C CA . ALA A 1 278 ? 3.940 -10.134 5.159 1.00 98.44 278 ALA A CA 1
ATOM 2185 C C . ALA A 1 278 ? 3.386 -10.394 6.573 1.00 98.44 278 ALA A C 1
ATOM 2187 O O . ALA A 1 278 ? 2.958 -11.507 6.868 1.00 98.44 278 ALA A O 1
ATOM 2188 N N . ALA A 1 279 ? 3.333 -9.369 7.434 1.00 98.19 279 ALA A N 1
ATOM 2189 C CA . ALA A 1 279 ? 2.750 -9.469 8.776 1.00 98.19 279 ALA A CA 1
ATOM 2190 C C . ALA A 1 279 ? 1.230 -9.726 8.762 1.00 98.19 279 ALA A C 1
ATOM 2192 O O . ALA A 1 279 ? 0.695 -10.282 9.718 1.00 98.19 279 ALA A O 1
ATOM 2193 N N . LEU A 1 280 ? 0.544 -9.370 7.672 1.00 97.75 280 LEU A N 1
ATOM 2194 C CA . LEU A 1 280 ? -0.859 -9.714 7.422 1.00 97.75 280 LEU A CA 1
ATOM 2195 C C . LEU A 1 280 ? -1.066 -11.134 6.882 1.00 97.75 280 LEU A C 1
ATOM 2197 O O . LEU A 1 280 ? -2.206 -11.537 6.667 1.00 97.75 280 LEU A O 1
ATOM 2201 N N . GLY A 1 281 ? 0.008 -11.898 6.670 1.00 97.88 281 GLY A N 1
ATOM 2202 C CA . GLY A 1 281 ? -0.067 -13.267 6.164 1.00 97.88 281 GLY A CA 1
ATOM 2203 C C . GLY A 1 281 ? -0.161 -13.368 4.642 1.00 97.88 281 GLY A C 1
ATOM 2204 O O . GLY A 1 281 ? -0.493 -14.433 4.126 1.00 97.88 281 GLY A O 1
ATOM 2205 N N . ILE A 1 282 ? 0.143 -12.297 3.900 1.00 98.38 282 ILE A N 1
ATOM 2206 C CA . ILE A 1 282 ? 0.239 -12.381 2.438 1.00 98.38 282 ILE A CA 1
ATOM 2207 C C . ILE A 1 282 ? 1.427 -13.277 2.075 1.00 98.38 282 ILE A C 1
ATOM 2209 O O . ILE A 1 282 ? 2.553 -13.062 2.532 1.00 98.38 282 ILE A O 1
ATOM 2213 N N . SER A 1 283 ? 1.167 -14.291 1.247 1.00 98.00 283 SER A N 1
ATOM 2214 C CA . SER A 1 283 ? 2.186 -15.250 0.820 1.00 98.00 283 SER A CA 1
ATOM 2215 C C . SER A 1 283 ? 3.334 -14.562 0.083 1.00 98.00 283 SER A C 1
ATOM 2217 O O . SER A 1 283 ? 3.113 -13.663 -0.729 1.00 98.00 283 SER A O 1
ATOM 2219 N N . LYS A 1 284 ? 4.565 -15.037 0.307 1.00 97.81 284 LYS A N 1
ATOM 2220 C CA . LYS A 1 284 ? 5.777 -14.486 -0.323 1.00 97.81 284 LYS A CA 1
ATOM 2221 C C . LYS A 1 284 ? 5.714 -14.493 -1.853 1.00 97.81 284 LYS A C 1
ATOM 2223 O O . LYS A 1 284 ? 6.259 -13.589 -2.463 1.00 97.81 284 LYS A O 1
ATOM 2228 N N . VAL A 1 285 ? 5.022 -15.461 -2.460 1.00 97.69 285 VAL A N 1
ATOM 2229 C CA . VAL A 1 285 ? 4.854 -15.558 -3.929 1.00 97.69 285 VAL A CA 1
ATOM 2230 C C . VAL A 1 285 ? 3.930 -14.480 -4.509 1.00 97.69 285 VAL A C 1
ATOM 2232 O O . VAL A 1 285 ? 3.928 -14.233 -5.717 1.00 97.69 285 VAL A O 1
ATOM 2235 N N . SER A 1 286 ? 3.119 -13.861 -3.650 1.00 98.12 286 SER A N 1
ATOM 2236 C CA . SER A 1 286 ? 2.241 -12.748 -4.003 1.00 98.12 286 SER A CA 1
ATOM 2237 C C . SER A 1 286 ? 2.878 -11.398 -3.698 1.00 98.12 286 SER A C 1
ATOM 2239 O O . SER A 1 286 ? 2.373 -10.392 -4.179 1.00 98.12 286 SER A O 1
ATOM 2241 N N . LEU A 1 287 ? 3.952 -11.357 -2.902 1.00 98.50 287 LEU A N 1
ATOM 2242 C CA . LEU A 1 287 ? 4.697 -10.130 -2.651 1.00 98.50 287 LEU A CA 1
ATOM 2243 C C . LEU A 1 287 ? 5.563 -9.798 -3.865 1.00 98.50 287 LEU A C 1
ATOM 2245 O O . LEU A 1 287 ? 6.174 -10.678 -4.468 1.00 98.50 287 LEU A O 1
ATOM 2249 N N . PHE A 1 288 ? 5.642 -8.512 -4.184 1.00 98.56 288 PHE A N 1
ATOM 2250 C CA . PHE A 1 288 ? 6.631 -7.997 -5.122 1.00 98.56 288 PHE A CA 1
ATOM 2251 C C . PHE A 1 288 ? 7.920 -7.610 -4.381 1.00 98.56 288 PHE A C 1
ATOM 2253 O O . PHE A 1 288 ? 7.972 -7.553 -3.148 1.00 98.56 288 PHE A O 1
ATOM 2260 N N . THR A 1 289 ? 8.973 -7.335 -5.134 1.00 98.31 289 THR A N 1
ATOM 2261 C CA . THR A 1 289 ? 10.266 -6.841 -4.658 1.00 98.31 289 THR A CA 1
ATOM 2262 C C . THR A 1 289 ? 10.445 -5.372 -5.036 1.00 98.31 289 THR A C 1
ATOM 2264 O O . THR A 1 289 ? 9.878 -4.925 -6.026 1.00 98.31 289 THR A O 1
ATOM 2267 N N . PRO A 1 290 ? 11.237 -4.571 -4.303 1.00 98.00 290 PRO A N 1
ATOM 2268 C CA . PRO A 1 290 ? 11.372 -3.150 -4.623 1.00 98.00 290 PRO A CA 1
ATOM 2269 C C . PRO A 1 290 ? 11.711 -2.819 -6.094 1.00 98.00 290 PRO A C 1
ATOM 2271 O O . PRO A 1 290 ? 11.087 -1.894 -6.610 1.00 98.00 290 PRO A O 1
ATOM 2274 N N . PRO A 1 291 ? 12.598 -3.556 -6.800 1.00 97.38 291 PRO A N 1
ATOM 2275 C CA . PRO A 1 291 ? 12.863 -3.326 -8.227 1.00 97.38 291 PRO A CA 1
ATOM 2276 C C . PRO A 1 291 ? 11.656 -3.506 -9.159 1.00 97.38 291 PRO A C 1
ATOM 2278 O O . PRO A 1 291 ? 11.642 -2.929 -10.242 1.00 97.38 291 PRO A O 1
ATOM 2281 N N . ASP A 1 292 ? 10.632 -4.266 -8.754 1.00 98.06 292 ASP A N 1
ATOM 2282 C CA . ASP A 1 292 ? 9.406 -4.454 -9.548 1.00 98.06 292 ASP A CA 1
ATOM 2283 C C . ASP A 1 292 ? 8.599 -3.150 -9.687 1.00 98.06 292 ASP A C 1
ATOM 2285 O O . ASP A 1 292 ? 7.788 -3.017 -10.604 1.00 98.06 292 ASP A O 1
ATOM 2289 N N . LEU A 1 293 ? 8.823 -2.193 -8.777 1.00 97.75 293 LEU A N 1
ATOM 2290 C CA . LEU A 1 293 ? 8.073 -0.941 -8.655 1.00 97.75 293 LEU A CA 1
ATOM 2291 C C . LEU A 1 293 ? 8.951 0.321 -8.770 1.00 97.75 293 LEU A C 1
ATOM 2293 O O . LEU A 1 293 ? 8.445 1.375 -9.148 1.00 97.75 293 LEU A O 1
ATOM 2297 N N . LEU A 1 294 ? 10.235 0.237 -8.404 1.00 94.75 294 LEU A N 1
ATOM 2298 C CA . LEU A 1 294 ? 11.155 1.373 -8.295 1.00 94.75 294 LEU A CA 1
ATOM 2299 C C . LEU A 1 294 ? 12.332 1.280 -9.281 1.00 94.75 294 LEU A C 1
ATOM 2301 O O . LEU A 1 294 ? 12.929 0.209 -9.398 1.00 94.75 294 LEU A O 1
ATOM 2305 N N . PRO A 1 295 ? 12.798 2.416 -9.842 1.00 91.31 295 PRO A N 1
ATOM 2306 C CA . PRO A 1 295 ? 12.170 3.747 -9.820 1.00 91.31 295 PRO A CA 1
ATOM 2307 C C . PRO A 1 295 ? 10.938 3.832 -10.733 1.00 91.31 295 PRO A C 1
ATOM 2309 O O . PRO A 1 295 ? 10.027 4.601 -10.450 1.00 91.31 295 PRO A O 1
ATOM 2312 N N . GLU A 1 296 ? 10.910 3.008 -11.777 1.00 93.75 296 GLU A N 1
ATOM 2313 C CA . GLU A 1 296 ? 9.775 2.798 -12.667 1.00 93.75 296 GLU A CA 1
ATOM 2314 C C . GLU A 1 296 ? 9.319 1.335 -12.546 1.00 93.75 296 GLU A C 1
ATOM 2316 O O . GLU A 1 296 ? 10.153 0.464 -12.267 1.00 93.75 296 GLU A O 1
ATOM 2321 N N . PRO A 1 297 ? 8.024 1.031 -12.737 1.00 94.75 297 PRO A N 1
ATOM 2322 C CA . PRO A 1 297 ? 7.520 -0.327 -12.576 1.00 94.75 297 PRO A CA 1
ATOM 2323 C C . PRO A 1 297 ? 8.074 -1.268 -13.655 1.00 94.75 297 PRO A C 1
ATOM 2325 O O . PRO A 1 297 ? 7.609 -1.264 -14.793 1.00 94.75 297 PRO A O 1
ATOM 2328 N N . SER A 1 298 ? 9.046 -2.109 -13.296 1.00 97.44 298 SER A N 1
ATOM 2329 C CA . SER A 1 298 ? 9.591 -3.135 -14.197 1.00 97.44 298 SER A CA 1
ATOM 2330 C C . SER A 1 298 ? 8.694 -4.375 -14.286 1.00 97.44 298 SER A C 1
ATOM 2332 O O . SER A 1 298 ? 8.675 -5.063 -15.305 1.00 97.44 298 SER A O 1
ATOM 2334 N N . ASN A 1 299 ? 7.909 -4.641 -13.237 1.00 97.56 299 ASN A N 1
ATOM 2335 C CA . ASN A 1 299 ? 6.982 -5.767 -13.172 1.00 97.56 299 ASN A CA 1
ATOM 2336 C C . ASN A 1 299 ? 5.659 -5.350 -12.501 1.00 97.56 299 ASN A C 1
ATOM 2338 O O . ASN A 1 299 ? 5.351 -5.762 -11.374 1.00 97.56 299 ASN A O 1
ATOM 2342 N N . PRO A 1 300 ? 4.839 -4.539 -13.194 1.00 96.75 300 PRO A N 1
ATOM 2343 C CA . PRO A 1 300 ? 3.567 -4.055 -12.660 1.00 96.75 300 PRO A CA 1
ATOM 2344 C C . PRO A 1 300 ? 2.633 -5.211 -12.254 1.00 96.75 300 PRO A C 1
ATOM 2346 O O . PRO A 1 300 ? 1.940 -5.131 -11.240 1.00 96.75 300 PRO A O 1
A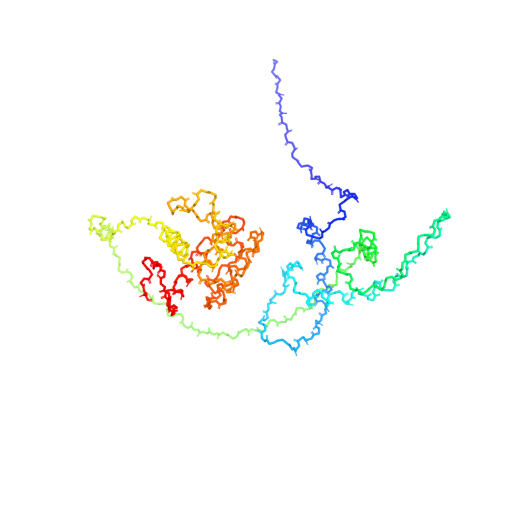TOM 2349 N N . THR A 1 301 ? 2.657 -6.335 -12.971 1.00 97.12 301 THR A N 1
ATOM 2350 C CA . THR A 1 301 ? 1.811 -7.503 -12.682 1.00 97.12 301 THR A CA 1
ATOM 2351 C C . THR A 1 301 ? 2.058 -8.092 -11.287 1.00 97.12 301 THR A C 1
ATOM 2353 O O . THR A 1 301 ? 1.107 -8.520 -10.627 1.00 97.12 301 THR A O 1
ATOM 2356 N N . ALA A 1 302 ? 3.303 -8.096 -10.795 1.00 97.88 302 ALA A N 1
ATOM 2357 C CA . ALA A 1 302 ? 3.607 -8.546 -9.434 1.00 97.88 302 ALA A CA 1
ATOM 2358 C C . ALA A 1 302 ? 2.998 -7.613 -8.372 1.00 97.88 302 ALA A C 1
ATOM 2360 O O . ALA A 1 302 ? 2.421 -8.076 -7.385 1.00 97.88 302 ALA A O 1
ATOM 2361 N N . VAL A 1 303 ? 3.059 -6.299 -8.606 1.00 98.25 303 VAL A N 1
ATOM 2362 C CA . VAL A 1 303 ? 2.471 -5.279 -7.723 1.00 98.25 303 VAL A CA 1
ATOM 2363 C C . VAL A 1 303 ? 0.943 -5.404 -7.693 1.00 98.25 303 VAL A C 1
ATOM 2365 O O . VAL A 1 303 ? 0.350 -5.427 -6.612 1.00 98.25 303 VAL A O 1
ATOM 2368 N N . LEU A 1 304 ? 0.310 -5.574 -8.860 1.00 97.69 304 LEU A N 1
ATOM 2369 C CA . LEU A 1 304 ? -1.130 -5.822 -8.996 1.00 97.69 304 LEU A CA 1
ATOM 2370 C C . LEU A 1 304 ? -1.562 -7.053 -8.185 1.00 97.69 304 LEU A C 1
ATOM 2372 O O . LEU A 1 304 ? -2.487 -6.967 -7.376 1.00 97.69 304 LEU A O 1
ATOM 2376 N N . ARG A 1 305 ? -0.851 -8.178 -8.340 1.00 97.88 305 ARG A N 1
ATOM 2377 C CA . ARG A 1 305 ? -1.123 -9.427 -7.608 1.00 97.88 305 ARG A CA 1
ATOM 2378 C C . ARG A 1 305 ? -1.006 -9.245 -6.094 1.00 97.88 305 ARG A C 1
ATOM 2380 O O . ARG A 1 305 ? -1.859 -9.730 -5.352 1.00 97.88 305 ARG A O 1
ATOM 2387 N N . CYS A 1 306 ? 0.018 -8.527 -5.632 1.00 98.50 306 CYS A N 1
ATOM 2388 C CA . CYS A 1 306 ? 0.207 -8.222 -4.213 1.00 98.50 306 CYS A CA 1
ATOM 2389 C C . CYS A 1 306 ? -0.971 -7.429 -3.641 1.00 98.50 306 CYS A C 1
ATOM 2391 O O . CYS A 1 306 ? -1.464 -7.737 -2.556 1.00 98.50 306 CYS A O 1
ATOM 2393 N N . LEU A 1 307 ? -1.433 -6.412 -4.369 1.00 98.25 307 LEU A N 1
ATOM 2394 C CA . LEU A 1 307 ? -2.534 -5.555 -3.936 1.00 98.25 307 LEU A CA 1
ATOM 2395 C C . LEU A 1 307 ? -3.884 -6.280 -3.971 1.00 98.25 307 LEU A C 1
ATOM 2397 O O . LEU A 1 307 ? -4.683 -6.111 -3.053 1.00 98.25 307 LEU A O 1
ATOM 2401 N N . GLN A 1 308 ? -4.114 -7.149 -4.956 1.00 97.38 308 GLN A N 1
ATOM 2402 C CA . GLN A 1 308 ? -5.282 -8.035 -4.980 1.00 97.38 308 GLN A CA 1
ATOM 2403 C C . GLN A 1 308 ? -5.278 -9.013 -3.797 1.00 97.38 308 GLN A C 1
ATOM 2405 O O . GLN A 1 308 ? -6.301 -9.183 -3.134 1.00 97.38 308 GLN A O 1
ATOM 2410 N N . ALA A 1 309 ? -4.123 -9.611 -3.481 1.00 97.62 309 ALA A N 1
ATOM 2411 C CA . ALA A 1 309 ? -3.978 -10.486 -2.320 1.00 97.62 309 ALA A CA 1
ATOM 2412 C C . ALA A 1 309 ? -4.235 -9.730 -1.005 1.00 97.62 309 ALA A C 1
ATOM 2414 O O . ALA A 1 309 ? -4.945 -10.232 -0.135 1.00 97.62 309 ALA A O 1
ATOM 2415 N N . LEU A 1 310 ? -3.724 -8.500 -0.879 1.00 98.06 310 LEU A N 1
ATOM 2416 C CA . LEU A 1 310 ? -4.012 -7.627 0.259 1.00 98.06 310 LEU A CA 1
ATOM 2417 C C . LEU A 1 310 ? -5.509 -7.328 0.381 1.00 98.06 310 LEU A C 1
ATOM 2419 O O . LEU A 1 310 ? -6.068 -7.478 1.466 1.00 98.06 310 LEU A O 1
ATOM 2423 N N . ALA A 1 311 ? -6.169 -6.953 -0.717 1.00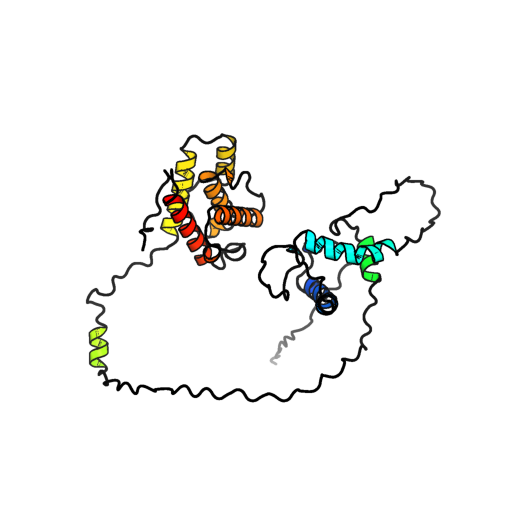 97.62 311 ALA A N 1
ATOM 2424 C CA . ALA A 1 311 ? -7.606 -6.697 -0.726 1.00 97.62 311 ALA A CA 1
ATOM 2425 C C . ALA A 1 311 ? -8.404 -7.929 -0.271 1.00 97.62 311 ALA A C 1
ATOM 2427 O O . ALA A 1 311 ? -9.315 -7.798 0.546 1.00 97.62 311 ALA A O 1
ATOM 2428 N N . ALA A 1 312 ? -8.034 -9.125 -0.740 1.00 96.75 312 ALA A N 1
ATOM 2429 C CA . ALA A 1 312 ? -8.671 -10.376 -0.338 1.00 96.75 312 ALA A CA 1
ATOM 2430 C C . ALA A 1 312 ? -8.496 -10.660 1.165 1.00 96.75 312 ALA A C 1
ATOM 2432 O O . ALA A 1 312 ? -9.475 -10.960 1.848 1.00 96.75 312 ALA A O 1
ATOM 2433 N N . VAL A 1 313 ? -7.277 -10.506 1.699 1.00 97.38 313 VAL A N 1
ATOM 2434 C CA . VAL A 1 313 ? -6.993 -10.687 3.135 1.00 97.38 313 VAL A CA 1
ATOM 2435 C C . VAL A 1 313 ? -7.813 -9.715 3.983 1.00 97.38 313 VAL A C 1
ATOM 2437 O O . VAL A 1 313 ? -8.433 -10.123 4.964 1.00 97.38 313 VAL A O 1
ATOM 2440 N N . LEU A 1 314 ? -7.872 -8.440 3.588 1.00 96.81 314 LEU A N 1
ATOM 2441 C CA . LEU A 1 314 ? -8.651 -7.432 4.306 1.00 96.81 314 LEU A CA 1
ATOM 2442 C C . LEU A 1 314 ? -10.147 -7.756 4.287 1.00 96.81 314 LEU A C 1
ATOM 2444 O O . LEU A 1 314 ? -10.783 -7.716 5.334 1.00 96.81 314 LEU A O 1
ATOM 2448 N N . GLN A 1 315 ? -10.706 -8.150 3.143 1.00 95.94 315 GLN A N 1
ATOM 2449 C CA . GLN A 1 315 ? -12.136 -8.460 3.022 1.00 95.94 315 GLN A CA 1
ATOM 2450 C C . GLN A 1 315 ? -12.584 -9.697 3.809 1.00 95.94 315 GLN A C 1
ATOM 2452 O O . GLN A 1 315 ? -13.765 -9.813 4.134 1.00 95.94 315 GLN A O 1
ATOM 2457 N N . VAL A 1 316 ? -11.670 -10.627 4.093 1.00 96.31 316 VAL A N 1
ATOM 2458 C CA . VAL A 1 316 ? -11.940 -11.813 4.924 1.00 96.31 316 VAL A CA 1
ATOM 2459 C C . VAL A 1 316 ? -11.677 -11.534 6.408 1.00 96.31 316 VAL A C 1
ATOM 2461 O O . VAL A 1 316 ? -12.150 -12.279 7.263 1.00 96.31 316 VAL A O 1
ATOM 2464 N N . SER A 1 317 ? -10.954 -10.462 6.740 1.00 95.75 317 SER A N 1
ATOM 2465 C CA . SER A 1 317 ? -10.651 -10.128 8.130 1.00 95.75 317 SER A CA 1
ATOM 2466 C C . SER A 1 317 ? -11.908 -9.745 8.922 1.00 95.75 317 SER A C 1
ATOM 2468 O O . SER A 1 317 ? -12.779 -9.005 8.455 1.00 95.75 317 SER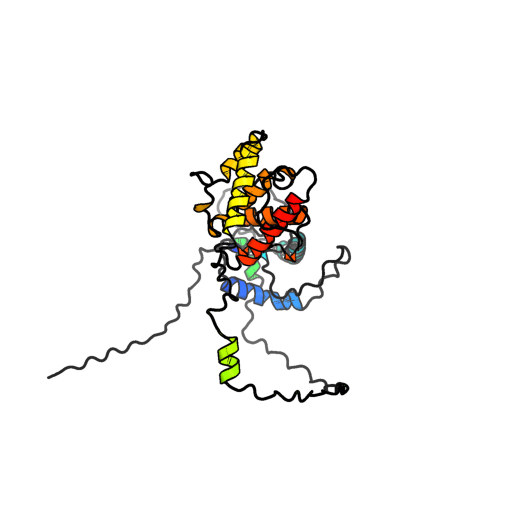 A O 1
ATOM 2470 N N . ASN A 1 318 ? -12.001 -10.254 10.153 1.00 94.88 318 ASN A N 1
ATOM 2471 C CA . ASN A 1 318 ? -13.110 -9.949 11.052 1.00 94.88 318 ASN A CA 1
ATOM 2472 C C . ASN A 1 318 ? -13.148 -8.442 11.342 1.00 94.88 318 ASN A C 1
ATOM 2474 O O . ASN A 1 318 ? -12.153 -7.866 11.778 1.00 94.88 318 ASN A O 1
ATOM 2478 N N . GLY A 1 319 ? -14.303 -7.813 11.120 1.00 92.75 319 GLY A N 1
ATOM 2479 C CA . GLY A 1 319 ? -14.483 -6.379 11.359 1.00 92.75 319 GLY A CA 1
ATOM 2480 C C . GLY A 1 319 ? -14.090 -5.474 10.188 1.00 92.75 319 GLY A C 1
ATOM 2481 O O . GLY A 1 319 ? -14.076 -4.254 10.350 1.00 92.75 319 GLY A O 1
ATOM 2482 N N . TRP A 1 320 ? -13.804 -6.021 9.001 1.00 95.94 320 TRP A N 1
ATOM 2483 C CA . TRP A 1 320 ? -13.648 -5.193 7.808 1.00 95.94 320 TRP A CA 1
ATOM 2484 C C . TRP A 1 320 ? -14.971 -4.529 7.402 1.00 95.94 320 TRP A C 1
ATOM 2486 O O . TRP A 1 320 ? -15.915 -5.187 6.970 1.00 95.94 320 TRP A O 1
ATOM 2496 N N . THR A 1 321 ? -15.012 -3.203 7.514 1.00 95.75 321 THR A N 1
ATOM 2497 C CA . THR A 1 321 ? -16.149 -2.344 7.134 1.00 95.75 321 THR A CA 1
ATOM 2498 C C . THR A 1 321 ? -15.908 -1.527 5.866 1.00 95.75 321 THR A C 1
ATOM 2500 O O . THR A 1 321 ? -16.779 -0.767 5.461 1.00 95.75 321 THR A O 1
ATOM 2503 N N . GLY A 1 322 ? -14.724 -1.645 5.262 1.00 95.75 322 GLY A N 1
ATOM 2504 C CA . GLY A 1 322 ? -14.344 -0.832 4.111 1.00 95.75 322 GLY A CA 1
ATOM 2505 C C . GLY A 1 322 ? -14.923 -1.339 2.782 1.00 95.75 322 GLY A C 1
ATOM 2506 O O . GLY A 1 322 ? -15.509 -2.427 2.710 1.00 95.75 322 GLY A O 1
ATOM 2507 N N . PRO A 1 323 ? -14.711 -0.582 1.694 1.00 97.06 323 PRO A N 1
ATOM 2508 C CA . PRO A 1 323 ? -15.184 -0.938 0.361 1.00 97.06 323 PRO A CA 1
ATOM 2509 C C . PRO A 1 323 ? -14.588 -2.270 -0.113 1.00 97.06 323 PRO A C 1
ATOM 2511 O O . PRO A 1 323 ? -13.452 -2.638 0.213 1.00 97.06 323 PRO A O 1
ATOM 2514 N N . ARG A 1 324 ? -15.374 -3.009 -0.898 1.00 96.62 324 ARG A N 1
ATOM 2515 C CA . ARG A 1 324 ? -14.961 -4.278 -1.508 1.00 96.62 324 ARG A CA 1
ATOM 2516 C C . ARG A 1 324 ? -14.390 -4.026 -2.899 1.00 96.62 324 ARG A C 1
ATOM 2518 O O . ARG A 1 324 ? -14.861 -3.151 -3.615 1.00 96.62 324 ARG A O 1
ATOM 2525 N N . LEU A 1 325 ? -13.377 -4.800 -3.266 1.00 95.88 325 LEU A N 1
ATOM 2526 C CA . LEU A 1 325 ? -12.825 -4.804 -4.616 1.00 95.88 325 LEU A CA 1
ATOM 2527 C C . LEU A 1 325 ? -13.803 -5.541 -5.539 1.00 95.88 325 LEU A C 1
ATOM 2529 O O . LEU A 1 325 ? -14.066 -6.730 -5.344 1.00 95.88 325 LEU A O 1
ATOM 2533 N N . GLU A 1 326 ? -14.351 -4.833 -6.522 1.00 90.62 326 GLU A N 1
ATOM 2534 C CA . GLU A 1 326 ? -15.243 -5.415 -7.525 1.00 90.62 326 GLU A CA 1
ATOM 2535 C C . GLU A 1 326 ? -14.520 -6.513 -8.318 1.00 90.62 326 GLU A C 1
ATOM 2537 O O . GLU A 1 326 ? -13.345 -6.387 -8.659 1.00 90.62 326 GLU A O 1
ATOM 2542 N N . GLY A 1 327 ? -15.205 -7.627 -8.585 1.00 79.25 327 GLY A N 1
ATOM 2543 C CA . GLY A 1 327 ? -14.632 -8.746 -9.341 1.00 79.25 327 GLY A CA 1
ATOM 2544 C C . GLY A 1 327 ? -13.734 -9.699 -8.541 1.00 79.25 327 GLY A C 1
ATOM 2545 O O . GLY A 1 327 ? -13.348 -10.733 -9.078 1.00 79.25 327 GLY A O 1
ATOM 2546 N N . ALA A 1 328 ? -13.481 -9.453 -7.250 1.00 68.06 328 ALA A N 1
ATOM 2547 C CA . ALA A 1 328 ? -12.784 -10.397 -6.361 1.00 68.06 328 ALA A CA 1
ATOM 2548 C C . ALA A 1 328 ? -13.654 -11.610 -5.946 1.00 68.06 328 ALA A C 1
ATOM 2550 O O . ALA A 1 328 ? -13.500 -12.154 -4.850 1.00 68.06 328 ALA A O 1
ATOM 2551 N N . SER A 1 329 ? -14.605 -12.019 -6.794 1.00 48.50 329 SER A N 1
ATOM 2552 C CA . SER A 1 329 ? -15.452 -13.183 -6.536 1.00 48.50 329 SER A CA 1
ATOM 2553 C C . SER A 1 329 ? -14.560 -14.421 -6.481 1.00 48.50 329 SER A C 1
ATOM 2555 O O . SER A 1 329 ? -13.820 -14.683 -7.429 1.00 48.50 329 SER A O 1
ATOM 2557 N N . ARG A 1 330 ? -14.582 -15.129 -5.344 1.00 53.47 330 ARG A N 1
ATOM 2558 C CA . ARG A 1 330 ? -13.751 -16.314 -5.088 1.00 53.47 330 ARG A CA 1
ATOM 2559 C C . ARG A 1 330 ? -13.977 -17.327 -6.216 1.00 53.47 330 ARG A C 1
ATOM 2561 O O . ARG A 1 330 ? -15.073 -17.876 -6.312 1.00 53.47 330 ARG A O 1
ATOM 2568 N N . LYS A 1 331 ? -12.970 -17.515 -7.070 1.00 45.38 331 LYS A N 1
ATOM 2569 C CA . LYS A 1 331 ? -12.817 -18.756 -7.831 1.00 45.38 331 LYS A CA 1
ATOM 2570 C C . LYS A 1 331 ? -12.213 -19.805 -6.912 1.00 45.38 331 LYS A C 1
ATOM 2572 O O . LYS A 1 331 ? -11.392 -19.409 -6.053 1.00 45.38 331 LYS A O 1
#

InterPro domains:
  IPR001715 Calponin homology domain [PF00307] (234-313)
  IPR001715 Calponin homology domain [PS50021] (192-315)
  IPR001715 Calponin homology domain [SM00033] (194-310)
  IPR036872 CH domain superfamily [G3DSA:1.10.418.10] (198-330)
  IPR036872 CH domain superfamily [SSF47576] (239-318)

Radius of gyration: 31.85 Å; chains: 1; bounding box: 80×71×87 Å

Organism: Symbiodinium pilosum (NCBI:txid2952)

Foldseek 3Di:
DDDDDDDDDDDDDDDPDDDDPPPLADPVPDDPVNVVVVCVVCVVVVVVDDDPPPPPDPDDPDDDPPDDDPVPDDPVVVVVVVVVCVVVLVPDDDDPPPDPDDDDPPDPPDDPPDDDPNPDPSVSVVVSVVVDPDPDPDDDDDDDDDDDDDDDDDDPPDDPPPPPPPPPPDDPVNVVVVVPPPPCPPPPPPPPDLCLLLLVQLLQLLVVLLVDDDDPLLNCLLVVLADPVHRDSVPDDLQNCLQLSSLLSSCSSQPCVQDVDADPGSQRNLVSSLSSLVVLVQDPQLADDSCCRPPHRPPSVSVSSSSLSVLVSLVPDPPRPTDHRPPNPPD

Secondary structure (DSSP, 8-state):
-----------------PPPTT----GGGS-HHHHHHHHHHHHHHHHSS-----TTS--------TT--GGG--HHHHHHHHHHHHHHHHS-------------------------GGG--HHHHHHHHHTSPPPPTT-PPPPPPPPPPPPPPP-----------------HHHHHHHT-GGGS-S-------THHHHHHHHHHHHHHHHHS---HHHHHHHHHHS-TT---GGG--GGGGTTSHHHHHHHHHH-TTT-SS--SSHHHHHHHHHHHHHHTT--GGG---GGGTSSS-S-HHHHHHHHHHHHHHHHHSTT--SPPPTT----